Protein 1KON (pdb70)

Organism: Escherichia coli (strain K12) (NCBI:txid83333)

Nearest PDB structures (foldseek):
  1kon-assembly1_A  TM=1.004E+00  e=4.517E-47  Escherichia coli
  4f3q-assembly1_A  TM=7.591E-01  e=1.381E-27  Coxiella burnetii RSA 493
  1lfp-assembly1_A  TM=8.130E-01  e=5.866E-22  Aquifex aeolicus
  1mw7-assembly1_A  TM=7.737E-01  e=4.965E-17  Helicobacter pylori
  5ekz-assembly1_A  TM=6.966E-01  e=8.832E-17  Mus musculus

CATH classification: 1.10.10.200 (+2 more: 3.30.70.980, 3.30.70.980)

Solvent-accessible surface area: 11795 Å² total; per-residue (Å²): 87,49,1,46,84,0,60,57,145,28,55,47,79,25,52,120,84,44,102,50,86,26,62,63,14,0,42,56,54,0,40,39,6,0,67,65,86,40,66,119,44,27,56,57,2,23,42,52,0,81,70,46,124,2,81,132,89,18,1,74,164,10,49,83,55,85,138,130,56,90,104,25,65,16,4,0,87,6,4,45,67,0,7,0,7,0,52,1,5,0,81,61,127,114,102,0,12,54,67,0,142,91,0,3,88,140,10,56,26,86,38,33,102,112,43,19,7,26,170,31,14,47,90,61,0,7,0,5,6,96,145,54,90,70,97,72,4,55,97,20,0,84,143,14,41,11,90,81,21,53,60,31,103,55,36,3,1,1,0,32,0,14,113,104,53,11,22,121,0,65,70,36,0,58,102,60,68,35,135,13,73,45,10,94,45,16,38,48,38,89,68,115,9,101,20,61,54,139,33,0,53,98,3,20,170,0,0,30,50,0,25,51,16,76,14,3,23,48,7,29,44,14,1,62,12,39,41,153,15,11,80,76,98

GO terms:
  GO:0005829 cytosol (C, IDA)
  GO:0010212 response to ionizing radiation (P, IMP)

Secondary structure (DSSP, 8-state):
---SGGGTSSSTTTTTS-HHHHHHHHHHHHHHHHH---STTTHHHHHHHHHTT--HHHHHHHHS-----EEEEEEEEETTTEEEEEEEEES-HHHHHHHHHHHHHTTT-EE--TTSSGGGEEEEEEEEESSS-HHHHHHHHHHHT-SEEEE-TTS-EEEEEEGGGHHHHHHHHHHTT---SEEEEEEEESS-----TTTSHHHHHHHHHHHHSSSEEEEEE-----HHHHTT-

Radius of gyration: 17.94 Å; Cα contacts (8 Å, |Δi|>4): 420; chains: 1; bounding box: 42×46×42 Å

B-factor: mean 45.69, std 11.64, range [18.62, 75.15]

Structure (mmCIF, N/CA/C/O backbone):
data_1KON
#
_entry.id   1KON
#
_cell.length_a   39.560
_cell.length_b   73.480
_cell.length_c   39.260
_cell.angle_alpha   90.00
_cell.angle_beta   97.89
_cell.angle_gamma   90.00
#
_symmetry.space_group_name_H-M   'P 1 21 1'
#
loop_
_atom_site.group_PDB
_atom_site.id
_atom_site.type_symbol
_atom_site.label_atom_id
_atom_site.label_alt_id
_atom_site.label_comp_id
_atom_site.label_asym_id
_atom_site.label_entity_id
_atom_site.label_seq_id
_atom_site.pdbx_PDB_ins_code
_atom_site.Cartn_x
_atom_site.Cartn_y
_atom_site.Cartn_z
_atom_site.occupancy
_atom_site.B_iso_or_equiv
_atom_site.auth_seq_id
_atom_site.auth_comp_id
_atom_site.auth_asym_id
_atom_site.auth_atom_id
_atom_site.pdbx_PDB_model_num
ATOM 1 N N . GLY A 1 6 ? 27.894 11.007 8.188 1.00 59.88 3 GLY A N 1
ATOM 2 C CA . GLY A 1 6 ? 27.642 10.568 9.589 1.00 61.08 3 GLY A CA 1
ATOM 3 C C . GLY A 1 6 ? 27.643 11.758 10.554 1.00 61.06 3 GLY A C 1
ATOM 4 O O . GLY A 1 6 ? 28.084 11.640 11.702 1.00 60.91 3 GLY A O 1
ATOM 5 N N . HIS A 1 7 ? 27.133 12.896 10.100 1.00 59.96 4 HIS A N 1
ATOM 6 C CA . HIS A 1 7 ? 27.120 14.075 10.949 1.00 59.38 4 HIS A CA 1
ATOM 7 C C . HIS A 1 7 ? 25.802 14.851 10.937 1.00 57.26 4 HIS A C 1
ATOM 8 O O . HIS A 1 7 ? 25.460 15.552 9.972 1.00 55.43 4 HIS A O 1
ATOM 15 N N . SER A 1 8 ? 25.063 14.701 12.032 1.00 54.70 5 SER A N 1
ATOM 16 C CA . SER A 1 8 ? 23.790 15.379 12.212 1.00 52.42 5 SER A CA 1
ATOM 17 C C . SER A 1 8 ? 23.995 16.587 13.131 1.00 51.30 5 SER A C 1
ATOM 18 O O . SER A 1 8 ? 25.071 16.764 13.711 1.00 50.02 5 SER A O 1
ATOM 21 N N . LYS A 1 9 ? 22.956 17.405 13.269 1.00 50.29 6 LYS A N 1
ATOM 22 C CA . LYS A 1 9 ? 23.020 18.595 14.103 1.00 49.91 6 LYS A CA 1
ATOM 23 C C . LYS A 1 9 ? 22.882 18.275 15.595 1.00 50.62 6 LYS A C 1
ATOM 24 O O . LYS A 1 9 ? 23.613 18.828 16.415 1.00 50.07 6 LYS A O 1
ATOM 30 N N . TRP A 1 10 ? 21.957 17.388 15.957 1.00 51.74 7 TRP A N 1
ATOM 31 C CA . TRP A 1 10 ? 21.787 17.043 17.371 1.00 52.95 7 TRP A CA 1
ATOM 32 C C . TRP A 1 10 ? 23.026 16.352 17.930 1.00 54.86 7 TRP A C 1
ATOM 33 O O . TRP A 1 10 ? 23.165 16.221 19.145 1.00 55.20 7 TRP A O 1
ATOM 44 N N . ALA A 1 11 ? 23.921 15.914 17.045 1.00 56.31 8 ALA A N 1
ATOM 45 C CA . ALA A 1 11 ? 25.149 15.233 17.449 1.00 58.53 8 ALA A CA 1
ATOM 46 C C . ALA A 1 11 ? 26.155 16.202 18.064 1.00 60.17 8 ALA A C 1
ATOM 47 O O . ALA A 1 11 ? 27.001 15.811 18.874 1.00 60.08 8 ALA A O 1
ATOM 49 N N . ASN A 1 12 ? 26.069 17.466 17.669 1.00 61.25 9 ASN A N 1
ATOM 50 C CA . ASN A 1 12 ? 26.973 18.481 18.188 1.00 62.68 9 ASN A CA 1
ATOM 51 C C . ASN A 1 12 ? 26.185 19.454 19.057 1.00 63.63 9 ASN A C 1
ATOM 52 O O . ASN A 1 12 ? 26.598 20.605 19.254 1.00 64.10 9 ASN A O 1
ATOM 57 N N . THR A 1 13 ? 25.047 18.991 19.569 1.00 62.74 10 THR A N 1
ATOM 58 C CA . THR A 1 13 ? 24.202 19.821 20.418 1.00 63.02 10 THR A CA 1
ATOM 59 C C . THR A 1 13 ? 23.405 19.006 21.440 1.00 64.14 10 THR A C 1
ATOM 60 O O . THR A 1 13 ? 22.776 19.577 22.326 1.00 64.38 10 THR A O 1
ATOM 64 N N . ARG A 1 14 ? 23.427 17.680 21.315 1.00 64.83 11 ARG A N 1
ATOM 65 C CA . ARG A 1 14 ? 22.700 16.811 22.242 1.00 66.49 11 ARG A CA 1
ATOM 66 C C . ARG A 1 14 ? 23.271 16.984 23.647 1.00 67.32 11 ARG A C 1
ATOM 67 O O . ARG A 1 14 ? 22.635 17.574 24.522 1.00 67.45 11 ARG A O 1
ATOM 75 N N . HIS A 1 15 ? 24.471 16.455 23.857 1.00 68.02 12 HIS A N 1
ATOM 76 C CA . HIS A 1 15 ? 25.139 16.572 25.147 1.00 69.66 12 HIS A CA 1
ATOM 77 C C . HIS A 1 15 ? 25.336 18.058 25.455 1.00 69.58 12 HIS A C 1
ATOM 78 O O . HIS A 1 15 ? 25.291 18.902 24.551 1.00 70.14 12 HIS A O 1
ATOM 85 N N . ARG A 1 16 ? 25.554 18.362 26.729 1.00 68.17 13 ARG A N 1
ATOM 86 C CA . ARG A 1 16 ? 25.721 19.734 27.213 1.00 67.96 13 ARG A CA 1
ATOM 87 C C . ARG A 1 16 ? 24.403 20.504 27.170 1.00 67.06 13 ARG A C 1
ATOM 88 O O . ARG A 1 16 ? 24.058 21.186 28.133 1.00 66.57 13 ARG A O 1
ATOM 96 N N . LYS A 1 17 ? 23.673 20.401 26.059 1.00 66.47 14 LYS A N 1
ATOM 97 C CA . LYS A 1 17 ? 22.388 21.085 25.936 1.00 65.74 14 LYS A CA 1
ATOM 98 C C . LYS A 1 17 ? 21.357 20.329 26.769 1.00 65.93 14 LYS A C 1
ATOM 99 O O . LYS A 1 17 ? 20.233 20.794 26.970 1.00 66.34 14 LYS A O 1
ATOM 101 N N . ALA A 1 18 ? 21.761 19.150 27.235 1.00 65.81 15 ALA A N 1
ATOM 102 C CA . ALA A 1 18 ? 20.935 18.296 28.082 1.00 65.82 15 ALA A CA 1
ATOM 103 C C . ALA A 1 18 ? 21.484 18.468 29.494 1.00 65.89 15 ALA A C 1
ATOM 104 O O . ALA A 1 18 ? 20.973 17.895 30.457 1.00 66.04 15 ALA A O 1
ATOM 106 N N . ALA A 1 19 ? 22.548 19.261 29.584 1.00 66.02 16 ALA A N 1
ATOM 107 C CA . ALA A 1 19 ? 23.228 19.554 30.841 1.00 66.54 16 ALA A CA 1
ATOM 108 C C . ALA A 1 19 ? 22.971 21.011 31.230 1.00 66.25 16 ALA A C 1
ATOM 109 O O . ALA A 1 19 ? 22.836 21.337 32.415 1.00 66.93 16 ALA A O 1
ATOM 111 N N . GLN A 1 20 ? 22.905 21.883 30.224 1.00 65.08 17 GLN A N 1
ATOM 112 C CA . GLN A 1 20 ? 22.648 23.299 30.456 1.00 63.11 17 GLN A CA 1
ATOM 113 C C . GLN A 1 20 ? 21.202 23.464 30.900 1.00 62.73 17 GLN A C 1
ATOM 114 O O . GLN A 1 20 ? 20.825 24.485 31.477 1.00 63.58 17 GLN A O 1
ATOM 120 N N . ASP A 1 21 ? 20.390 22.450 30.627 1.00 62.40 18 ASP A N 1
ATOM 121 C CA . ASP A 1 21 ? 18.993 22.489 31.016 1.00 61.56 18 ASP A CA 1
ATOM 122 C C . ASP A 1 21 ? 18.844 21.831 32.383 1.00 60.31 18 ASP A C 1
ATOM 123 O O . ASP A 1 21 ? 17.806 21.246 32.694 1.00 62.03 18 ASP A O 1
ATOM 128 N N . ALA A 1 22 ? 19.906 21.937 33.183 1.00 56.89 19 ALA A N 1
ATOM 129 C CA . ALA A 1 22 ? 19.962 21.396 34.540 1.00 53.91 19 ALA A CA 1
ATOM 130 C C . ALA A 1 22 ? 20.638 22.450 35.424 1.00 51.14 19 ALA A C 1
ATOM 131 O O . ALA A 1 22 ? 20.587 22.402 36.663 1.00 49.90 19 ALA A O 1
ATOM 133 N N . LYS A 1 23 ? 21.272 23.402 34.753 1.00 46.99 20 LYS A N 1
ATOM 134 C CA . LYS A 1 23 ? 21.970 24.503 35.397 1.00 43.25 20 LYS A CA 1
ATOM 135 C C . LYS A 1 23 ? 21.314 25.822 34.949 1.00 40.04 20 LYS A C 1
ATOM 136 O O . LYS A 1 23 ? 21.992 26.819 34.690 1.00 36.35 20 LYS A O 1
ATOM 142 N N . ARG A 1 24 ? 19.988 25.820 34.867 1.00 36.17 21 ARG A N 1
ATOM 143 C CA . ARG A 1 24 ? 19.275 27.009 34.428 1.00 34.94 21 ARG A CA 1
ATOM 144 C C . ARG A 1 24 ? 19.487 28.242 35.306 1.00 32.94 21 ARG A C 1
ATOM 145 O O . ARG A 1 24 ? 19.396 29.365 34.820 1.00 33.34 21 ARG A O 1
ATOM 153 N N . GLY A 1 25 ? 19.746 28.041 36.591 1.00 30.68 22 GLY A N 1
ATOM 154 C CA . GLY A 1 25 ? 19.984 29.172 37.470 1.00 31.74 22 GLY A CA 1
ATOM 155 C C . GLY A 1 25 ? 21.252 29.891 37.027 1.00 33.98 22 GLY A C 1
ATOM 156 O O . GLY A 1 25 ? 21.277 31.108 36.845 1.00 33.73 22 GLY A O 1
ATOM 157 N N . LYS A 1 26 ? 22.318 29.125 36.838 1.00 33.63 23 LYS A N 1
ATOM 158 C CA . LYS A 1 26 ? 23.581 29.692 36.408 1.00 34.13 23 LYS A CA 1
ATOM 159 C C . LYS A 1 26 ? 23.454 30.340 35.017 1.00 31.71 23 LYS A C 1
ATOM 160 O O . LYS A 1 26 ? 23.994 31.415 34.783 1.00 28.64 23 LYS A O 1
ATOM 166 N N . ILE A 1 27 ? 22.726 29.696 34.111 1.00 28.65 24 ILE A N 1
ATOM 167 C CA . ILE A 1 27 ? 22.543 30.248 32.776 1.00 29.64 24 ILE A CA 1
ATOM 168 C C . ILE A 1 27 ? 21.701 31.527 32.794 1.00 28.46 24 ILE A C 1
ATOM 169 O O . ILE A 1 27 ? 22.003 32.491 32.087 1.00 27.60 24 ILE A O 1
ATOM 174 N N . PHE A 1 28 ? 20.656 31.527 33.612 1.00 24.37 25 PHE A N 1
ATOM 175 C CA . PHE A 1 28 ? 19.770 32.665 33.748 1.00 26.66 25 PHE A CA 1
ATOM 176 C C . PHE A 1 28 ? 20.590 33.847 34.257 1.00 29.15 25 PHE A C 1
ATOM 177 O O . PHE A 1 28 ? 20.597 34.939 33.666 1.00 28.28 25 PHE A O 1
ATOM 185 N N . THR A 1 29 ? 21.308 33.616 35.349 1.00 26.71 26 THR A N 1
ATOM 186 C CA . THR A 1 29 ? 22.078 34.688 35.955 1.00 28.05 26 THR A CA 1
ATOM 187 C C . THR A 1 29 ? 23.308 35.184 35.183 1.00 27.48 26 THR A C 1
ATOM 188 O O . THR A 1 29 ? 23.794 36.291 35.441 1.00 25.77 26 THR A O 1
ATOM 192 N N . LYS A 1 30 ? 23.819 34.389 34.245 1.00 27.66 27 LYS A N 1
ATOM 193 C CA . LYS A 1 30 ? 24.949 34.852 33.447 1.00 28.71 27 LYS A CA 1
ATOM 194 C C . LYS A 1 30 ? 24.374 35.790 32.406 1.00 30.09 27 LYS A C 1
ATOM 195 O O . LYS A 1 30 ? 24.989 36.791 32.029 1.00 30.18 27 LYS A O 1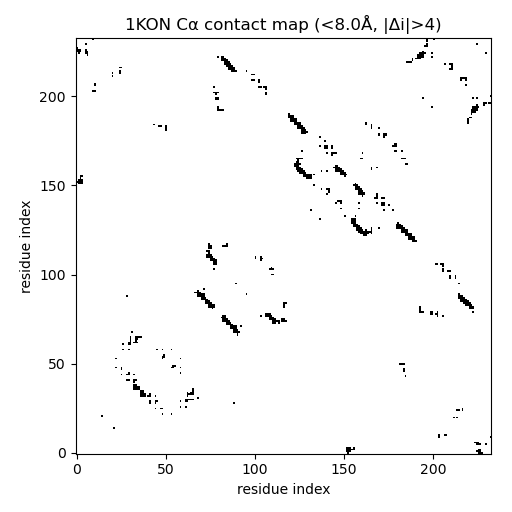
ATOM 201 N N . ILE A 1 31 ? 23.180 35.460 31.936 1.00 29.78 28 ILE A N 1
ATOM 202 C CA . ILE A 1 31 ? 22.525 36.309 30.959 1.00 31.27 28 ILE A CA 1
ATOM 203 C C . ILE A 1 31 ? 22.211 37.626 31.647 1.00 30.47 28 ILE A C 1
ATOM 204 O O . ILE A 1 31 ? 22.527 38.677 31.123 1.00 31.24 28 ILE A O 1
ATOM 209 N N . ILE A 1 32 ? 21.641 37.564 32.847 1.00 31.20 29 ILE A N 1
ATOM 210 C CA . ILE A 1 32 ? 21.297 38.780 33.571 1.00 31.17 29 ILE A CA 1
ATOM 211 C C . ILE A 1 32 ? 22.473 39.734 33.646 1.00 32.61 29 ILE A C 1
ATOM 212 O O . ILE A 1 32 ? 22.319 40.917 33.338 1.00 35.00 29 ILE A O 1
ATOM 217 N N . ARG A 1 33 ? 23.646 39.229 34.017 1.00 32.28 30 ARG A N 1
ATOM 218 C CA . ARG A 1 33 ? 24.838 40.078 34.111 1.00 34.05 30 ARG A CA 1
ATOM 219 C C . ARG A 1 33 ? 25.272 40.692 32.774 1.00 31.87 30 ARG A C 1
ATOM 220 O O . ARG A 1 33 ? 25.850 41.766 32.736 1.00 29.55 30 ARG A O 1
ATOM 228 N N . GLU A 1 34 ? 25.032 39.981 31.687 1.00 30.75 31 GLU A N 1
ATOM 229 C CA . GLU A 1 34 ? 25.426 40.457 30.375 1.00 34.53 31 GLU A CA 1
ATOM 230 C C . GLU A 1 34 ? 24.441 41.505 29.869 1.00 37.92 31 GLU A C 1
ATOM 231 O O . GLU A 1 34 ? 24.777 42.323 29.007 1.00 39.95 31 GLU A O 1
ATOM 237 N N . LEU A 1 35 ? 23.227 41.474 30.414 1.00 38.61 32 LEU A N 1
ATOM 238 C CA . LEU A 1 35 ? 22.185 42.425 30.048 1.00 41.56 32 LEU A CA 1
ATOM 239 C C . LEU A 1 35 ? 22.403 43.715 30.820 1.00 43.87 32 LEU A C 1
ATOM 240 O O . LEU A 1 35 ? 22.402 44.797 30.238 1.00 43.24 32 LEU A O 1
ATOM 245 N N . VAL A 1 36 ? 22.588 43.583 32.134 1.00 44.64 33 VAL A N 1
ATOM 246 C CA . VAL A 1 36 ? 22.794 44.730 33.010 1.00 47.55 33 VAL A CA 1
ATOM 247 C C . VAL A 1 36 ? 24.056 45.513 32.677 1.00 49.67 33 VAL A C 1
ATOM 248 O O . VAL A 1 36 ? 24.055 46.745 32.705 1.00 50.79 33 VAL A O 1
ATOM 252 N N . THR A 1 37 ? 25.132 44.790 32.373 1.00 52.33 34 THR A N 1
ATOM 253 C CA . THR A 1 37 ? 26.420 45.395 32.054 1.00 52.83 34 THR A CA 1
ATOM 254 C C . THR A 1 37 ? 26.375 46.151 30.737 1.00 53.47 34 THR A C 1
ATOM 255 O O . THR A 1 37 ? 27.018 47.191 30.586 1.00 54.62 34 THR A O 1
ATOM 259 N N . ALA A 1 38 ? 25.606 45.635 29.788 1.00 54.86 35 ALA A N 1
ATOM 260 C CA . ALA A 1 38 ? 25.469 46.282 28.489 1.00 55.50 35 ALA A CA 1
ATOM 261 C C . ALA A 1 38 ? 24.545 47.501 28.589 1.00 55.09 35 ALA A C 1
ATOM 262 O O . ALA A 1 38 ? 24.666 48.451 27.817 1.00 54.35 35 ALA A O 1
ATOM 264 N N . ALA A 1 39 ? 23.619 47.469 29.542 1.00 55.93 36 ALA A N 1
ATOM 265 C CA . ALA A 1 39 ? 22.693 48.582 29.725 1.00 57.49 36 ALA A CA 1
ATOM 266 C C . ALA A 1 39 ? 23.392 49.665 30.536 1.00 59.67 36 ALA A C 1
ATOM 267 O O . ALA A 1 39 ? 23.119 50.851 30.369 1.00 60.89 36 ALA A O 1
ATOM 269 N N . LYS A 1 40 ? 24.299 49.251 31.412 1.00 60.53 37 LYS A N 1
ATOM 270 C CA . LYS A 1 40 ? 25.047 50.196 32.222 1.00 61.54 37 LYS A CA 1
ATOM 271 C C . LYS A 1 40 ? 26.064 50.927 31.350 1.00 62.10 37 LYS A C 1
ATOM 272 O O . LYS A 1 40 ? 26.411 52.075 31.625 1.00 62.96 37 LYS A O 1
ATOM 274 N N . LEU A 1 41 ? 26.519 50.254 30.295 1.00 62.98 38 LEU A N 1
ATOM 275 C CA . LEU A 1 41 ? 27.514 50.778 29.355 1.00 63.32 38 LEU A CA 1
ATOM 276 C C . LEU A 1 41 ? 27.350 52.239 28.932 1.00 63.92 38 LEU A C 1
ATOM 277 O O . LEU A 1 41 ? 26.857 52.463 27.804 1.00 64.99 38 LEU A O 1
ATOM 279 N N . ASP A 1 47 ? 24.658 53.215 28.708 1.00 58.39 44 ASP A N 1
ATOM 280 C CA . ASP A 1 47 ? 23.910 52.170 27.963 1.00 58.06 44 ASP A CA 1
ATOM 281 C C . ASP A 1 47 ? 24.335 52.039 26.492 1.00 57.32 44 ASP A C 1
ATOM 282 O O . ASP A 1 47 ? 23.753 52.674 25.618 1.00 56.18 44 ASP A O 1
ATOM 284 N N . ALA A 1 48 ? 25.343 51.209 26.226 1.00 57.29 45 ALA A N 1
ATOM 285 C CA . ALA A 1 48 ? 25.803 50.979 24.853 1.00 58.13 45 ALA A CA 1
ATOM 286 C C . ALA A 1 48 ? 24.702 50.190 24.131 1.00 58.35 45 ALA A C 1
ATOM 287 O O . ALA A 1 48 ? 24.059 49.329 24.735 1.00 55.77 45 ALA A O 1
ATOM 289 N N . ASN A 1 49 ? 24.484 50.465 22.845 1.00 58.77 46 ASN A N 1
ATOM 290 C CA . ASN A 1 49 ? 23.407 49.771 22.136 1.00 59.09 46 ASN A CA 1
ATOM 291 C C . ASN A 1 49 ? 23.718 48.391 21.554 1.00 58.59 46 ASN A C 1
ATOM 292 O O . ASN A 1 49 ? 23.203 47.387 22.040 1.00 57.93 46 ASN A O 1
ATOM 294 N N . PRO A 1 50 ? 24.567 48.321 20.513 1.00 59.03 47 PRO A N 1
ATOM 295 C CA . PRO A 1 50 ? 24.917 47.042 19.880 1.00 58.84 47 PRO A CA 1
ATOM 296 C C . PRO A 1 50 ? 25.748 46.113 20.765 1.00 59.04 47 PRO A C 1
ATOM 297 O O . PRO A 1 50 ? 26.791 45.600 20.335 1.00 60.49 47 PRO A O 1
ATOM 301 N N . ARG A 1 51 ? 25.288 45.919 21.996 1.00 56.57 48 ARG A N 1
ATOM 302 C CA . ARG A 1 51 ? 25.951 45.061 22.977 1.00 55.88 48 ARG A CA 1
ATOM 303 C C . ARG A 1 51 ? 24.843 44.652 23.948 1.00 54.61 48 ARG A C 1
ATOM 304 O O . ARG A 1 51 ? 25.015 43.798 24.818 1.00 54.57 48 ARG A O 1
ATOM 306 N N . LEU A 1 52 ? 23.701 45.307 23.783 1.00 52.49 49 LEU A N 1
ATOM 307 C CA . LEU A 1 52 ? 22.513 45.032 24.563 1.00 50.90 49 LEU A CA 1
ATOM 308 C C . LEU A 1 52 ? 21.731 44.078 23.683 1.00 49.30 49 LEU A C 1
ATOM 309 O O . LEU A 1 52 ? 21.195 43.070 24.148 1.00 48.38 49 LEU A O 1
ATOM 314 N N . ARG A 1 53 ? 21.681 44.421 22.399 1.00 47.43 50 ARG A N 1
ATOM 315 C CA . ARG A 1 53 ? 20.969 43.636 21.400 1.00 45.32 50 ARG A CA 1
ATOM 316 C C . ARG A 1 53 ? 21.273 42.154 21.557 1.00 43.34 50 ARG A C 1
ATOM 317 O O . ARG A 1 53 ? 20.367 41.352 21.785 1.00 44.11 50 ARG A O 1
ATOM 319 N N . ALA A 1 54 ? 22.554 41.806 21.447 1.00 41.65 51 ALA A N 1
ATOM 320 C CA . ALA A 1 54 ? 23.016 40.422 21.560 1.00 39.17 51 ALA A CA 1
ATOM 321 C C . ALA A 1 54 ? 22.439 39.716 22.793 1.00 37.13 51 ALA A C 1
ATOM 322 O O . ALA A 1 54 ? 21.822 38.651 22.689 1.00 35.08 51 ALA A O 1
ATOM 324 N N . ALA A 1 55 ? 22.656 40.333 23.948 1.00 35.83 52 ALA A N 1
ATOM 325 C CA . ALA A 1 55 ? 22.176 39.836 25.226 1.00 36.56 52 ALA A CA 1
ATOM 326 C C . ALA A 1 55 ? 20.684 39.570 25.173 1.00 37.53 52 ALA A C 1
ATOM 327 O O . ALA A 1 55 ? 20.229 38.482 25.541 1.00 40.71 52 ALA A O 1
ATOM 329 N N . VAL A 1 56 ? 19.920 40.562 24.711 1.00 37.61 53 VAL A N 1
ATOM 330 C CA . VAL A 1 56 ? 18.468 40.427 24.620 1.00 35.59 53 VAL A CA 1
ATOM 331 C C . VAL A 1 56 ? 18.048 39.196 23.833 1.00 36.30 53 VAL A C 1
ATOM 332 O O . VAL A 1 56 ? 17.160 38.462 24.248 1.00 35.79 53 VAL A O 1
ATOM 336 N N . ASP A 1 57 ? 18.691 38.987 22.691 1.00 37.71 54 ASP A N 1
ATOM 337 C CA . ASP A 1 57 ? 18.398 37.854 21.827 1.00 39.77 54 ASP A CA 1
ATOM 338 C C . ASP A 1 57 ? 18.726 36.535 22.523 1.00 38.79 54 ASP A C 1
ATOM 339 O O . ASP A 1 57 ? 18.017 35.544 22.358 1.00 39.71 54 ASP A O 1
ATOM 344 N N . LYS A 1 58 ? 19.812 36.529 23.288 1.00 37.37 55 LYS A N 1
ATOM 345 C CA . LYS A 1 58 ? 20.235 35.336 24.014 1.00 37.79 55 LYS A CA 1
ATOM 346 C C . LYS A 1 58 ? 19.187 35.046 25.100 1.00 36.51 55 LYS A C 1
ATOM 347 O O . LYS A 1 58 ? 18.816 33.897 25.338 1.00 35.58 55 LYS A O 1
ATOM 353 N N . ALA A 1 59 ? 18.706 36.109 25.735 1.00 34.04 56 ALA A N 1
ATOM 354 C CA . ALA A 1 59 ? 17.706 35.990 26.778 1.00 34.41 56 ALA A CA 1
ATOM 355 C C . ALA A 1 59 ? 16.441 35.343 26.228 1.00 36.17 56 ALA A C 1
ATOM 356 O O . ALA A 1 59 ? 15.910 34.404 26.815 1.00 34.81 56 ALA A O 1
ATOM 358 N N . LEU A 1 60 ? 15.973 35.838 25.086 1.00 37.52 57 LEU A N 1
ATOM 359 C CA . LEU A 1 60 ? 14.772 35.295 24.457 1.00 39.45 57 LEU A CA 1
ATOM 360 C C . LEU A 1 60 ? 14.923 33.817 24.108 1.00 39.82 57 LEU A C 1
ATOM 361 O O . LEU A 1 60 ? 14.097 32.994 24.501 1.00 40.72 57 LEU A O 1
ATOM 366 N N . SER A 1 61 ? 15.984 33.479 23.379 1.00 41.24 58 SER A N 1
ATOM 367 C CA . SER A 1 61 ? 16.236 32.092 22.987 1.00 41.66 58 SER A CA 1
ATOM 368 C C . SER A 1 61 ? 16.320 31.153 24.199 1.00 43.20 58 SER A C 1
ATOM 369 O O . SER A 1 61 ? 16.204 29.933 24.054 1.00 43.07 58 SER A O 1
ATOM 372 N N . ASN A 1 62 ? 16.518 31.715 25.393 1.00 43.42 59 ASN A N 1
ATOM 373 C CA . ASN A 1 62 ? 16.601 30.904 26.612 1.00 42.64 59 ASN A CA 1
ATOM 374 C C . ASN A 1 62 ? 15.326 30.939 27.475 1.00 43.59 59 ASN A C 1
ATOM 375 O O . ASN A 1 62 ? 15.313 30.430 28.597 1.00 44.21 59 ASN A O 1
ATOM 380 N N . ASN A 1 63 ? 14.269 31.548 26.946 1.00 43.46 60 ASN A N 1
ATOM 381 C CA . ASN A 1 63 ? 12.977 31.648 27.623 1.00 43.24 60 ASN A CA 1
ATOM 382 C C . ASN A 1 63 ? 12.854 32.653 28.758 1.00 41.62 60 ASN A C 1
ATOM 383 O O . ASN A 1 63 ? 11.997 32.511 29.622 1.00 39.32 60 ASN A O 1
ATOM 388 N N . MET A 1 64 ? 13.703 33.670 28.750 1.00 40.11 61 MET A N 1
ATOM 389 C CA . MET A 1 64 ? 13.641 34.702 29.763 1.00 40.02 61 MET A CA 1
ATOM 390 C C . MET A 1 64 ? 12.542 35.690 29.355 1.00 41.28 61 MET A C 1
ATOM 391 O O . MET A 1 64 ? 12.597 36.305 28.285 1.00 40.58 61 MET A O 1
ATOM 396 N N . THR A 1 65 ? 11.537 35.827 30.213 1.00 41.67 62 THR A N 1
ATOM 397 C CA . THR A 1 65 ? 10.413 36.717 29.948 1.00 39.59 62 THR A CA 1
ATOM 398 C C . THR A 1 65 ? 10.853 38.146 29.703 1.00 40.70 62 THR A C 1
ATOM 399 O O . THR A 1 65 ? 11.894 38.566 30.185 1.00 38.90 62 THR A O 1
ATOM 403 N N . ARG A 1 66 ? 10.038 38.878 28.941 1.00 42.85 63 ARG A N 1
ATOM 404 C CA . ARG A 1 66 ? 10.308 40.264 28.574 1.00 44.07 63 ARG A CA 1
ATOM 405 C C . ARG A 1 66 ? 10.432 41.226 29.742 1.00 44.74 63 ARG A C 1
ATOM 406 O O . ARG A 1 66 ? 11.336 42.069 29.777 1.00 46.22 63 ARG A O 1
ATOM 414 N N . ASP A 1 67 ? 9.514 41.130 30.692 1.00 43.53 64 ASP A N 1
ATOM 415 C CA . ASP A 1 67 ? 9.567 42.025 31.828 1.00 44.71 64 ASP A CA 1
ATOM 416 C C . ASP A 1 67 ? 10.860 41.802 32.608 1.00 42.76 64 ASP A C 1
ATOM 417 O O . ASP A 1 67 ? 11.427 42.750 33.157 1.00 40.19 64 ASP A O 1
ATOM 422 N N . THR A 1 68 ? 11.341 40.558 32.634 1.00 41.71 65 THR A N 1
ATOM 423 C CA . THR A 1 68 ? 12.586 40.250 33.342 1.00 40.50 65 THR A CA 1
ATOM 424 C C . THR A 1 68 ? 13.769 40.940 32.679 1.00 38.80 65 THR A C 1
ATOM 425 O O . THR A 1 68 ? 14.594 41.553 33.345 1.00 36.38 65 THR A O 1
ATOM 429 N N . LEU A 1 69 ? 13.848 40.829 31.359 1.00 40.85 66 LEU A N 1
ATOM 430 C CA . LEU A 1 69 ? 14.942 41.438 30.609 1.00 43.58 66 LEU A CA 1
ATOM 431 C C . LEU A 1 69 ? 14.881 42.954 30.737 1.00 44.55 66 LEU A C 1
ATOM 432 O O . LEU A 1 69 ? 15.894 43.607 31.009 1.00 42.82 66 LEU A O 1
ATOM 437 N N . ASN A 1 70 ? 13.687 43.507 30.555 1.00 47.18 67 ASN A N 1
ATOM 438 C CA . ASN A 1 70 ? 13.508 44.950 30.646 1.00 51.28 67 ASN A CA 1
ATOM 439 C C . ASN A 1 70 ? 13.944 45.485 32.008 1.00 52.32 67 ASN A C 1
ATOM 440 O O . ASN A 1 70 ? 14.538 46.559 32.092 1.00 53.51 67 ASN A O 1
ATOM 445 N N . ARG A 1 71 ? 13.657 44.735 33.068 1.00 54.21 68 ARG A N 1
ATOM 446 C CA . ARG A 1 71 ? 14.046 45.144 34.415 1.00 55.99 68 ARG A CA 1
ATOM 447 C C . ARG A 1 71 ? 15.559 45.026 34.591 1.00 57.57 68 ARG A C 1
ATOM 448 O O . ARG A 1 71 ? 16.158 45.757 35.390 1.00 58.80 68 ARG A O 1
ATOM 456 N N . ALA A 1 72 ? 16.175 44.107 33.848 1.00 57.27 69 ALA A N 1
ATOM 457 C CA . ALA A 1 72 ? 17.619 43.931 33.918 1.00 56.38 69 ALA A CA 1
ATOM 458 C C . ALA A 1 72 ? 18.256 45.141 33.254 1.00 56.56 69 ALA A C 1
ATOM 459 O O . ALA A 1 72 ? 19.120 45.783 33.840 1.00 57.64 69 ALA A O 1
ATOM 461 N N . ILE A 1 73 ? 17.823 45.449 32.032 1.00 55.92 70 ILE A N 1
ATOM 462 C CA . ILE A 1 73 ? 18.347 46.602 31.293 1.00 55.99 70 ILE A CA 1
ATOM 463 C C . ILE A 1 73 ? 18.023 47.860 32.086 1.00 55.44 70 ILE A C 1
ATOM 464 O O . ILE A 1 73 ? 18.831 48.773 32.184 1.00 54.03 70 ILE A O 1
ATOM 469 N N . ALA A 1 74 ? 16.818 47.893 32.643 1.00 57.48 71 ALA A N 1
ATOM 470 C CA . ALA A 1 74 ? 16.367 49.022 33.441 1.00 58.26 71 ALA A CA 1
ATOM 471 C C . ALA A 1 74 ? 17.255 49.145 34.678 1.00 59.04 71 ALA A C 1
ATOM 472 O O . ALA A 1 74 ? 16.804 49.543 35.752 1.00 58.36 71 ALA A O 1
ATOM 474 N N . ARG A 1 75 ? 18.518 48.762 34.509 1.00 59.41 72 ARG A N 1
ATOM 475 C CA . ARG A 1 75 ? 19.529 48.848 35.553 1.00 59.23 72 ARG A CA 1
ATOM 476 C C . ARG A 1 75 ? 20.604 49.723 34.925 1.00 59.85 72 ARG A C 1
ATOM 477 O O . ARG A 1 75 ? 21.801 49.558 35.179 1.00 58.64 72 ARG A O 1
ATOM 479 N N . GLY A 1 76 ? 20.141 50.646 34.081 1.00 58.88 73 GLY A N 1
ATOM 480 C CA . GLY A 1 76 ? 21.000 51.588 33.378 1.00 58.90 73 GLY A CA 1
ATOM 481 C C . GLY A 1 76 ? 20.997 52.915 34.120 1.00 58.60 73 GLY A C 1
ATOM 482 O O . GLY A 1 76 ? 22.000 53.647 33.995 1.00 59.62 73 GLY A O 1
ATOM 483 N N . ALA A 1 83 ? 29.923 48.316 40.837 1.00 53.27 80 ALA A N 1
ATOM 484 C CA . ALA A 1 83 ? 30.000 46.910 40.333 1.00 54.89 80 ALA A CA 1
ATOM 485 C C . ALA A 1 83 ? 30.685 46.856 38.969 1.00 54.23 80 ALA A C 1
ATOM 486 O O . ALA A 1 83 ? 30.083 46.414 37.992 1.00 56.11 80 ALA A O 1
ATOM 488 N N . ASN A 1 84 ? 31.942 47.287 38.909 1.00 53.89 81 ASN A N 1
ATOM 489 C CA . ASN A 1 84 ? 32.698 47.319 37.652 1.00 53.56 81 ASN A CA 1
ATOM 490 C C . ASN A 1 84 ? 33.236 45.984 37.115 1.00 52.25 81 ASN A C 1
ATOM 491 O O . ASN A 1 84 ? 34.337 45.549 37.474 1.00 51.93 81 ASN A O 1
ATOM 496 N N . MET A 1 85 ? 32.453 45.347 36.246 1.00 49.14 82 MET A N 1
ATOM 497 C CA . MET A 1 85 ? 32.843 44.082 35.628 1.00 46.10 82 MET A CA 1
ATOM 498 C C . MET A 1 85 ? 33.298 44.289 34.185 1.00 45.59 82 MET A C 1
ATOM 499 O O . MET A 1 85 ? 32.692 45.037 33.431 1.00 42.79 82 MET A O 1
ATOM 504 N N . GLU A 1 86 ? 34.375 43.604 33.820 1.00 46.45 83 GLU A N 1
ATOM 505 C CA . GLU A 1 86 ? 34.975 43.717 32.503 1.00 46.40 83 GLU A CA 1
ATOM 506 C C . GLU A 1 86 ? 34.939 42.401 31.730 1.00 46.42 83 GLU A C 1
ATOM 507 O O . GLU A 1 86 ? 34.838 41.326 32.319 1.00 47.16 83 GLU A O 1
ATOM 513 N N . THR A 1 87 ? 35.029 42.497 30.406 1.00 44.93 84 THR A N 1
ATOM 514 C CA . THR A 1 87 ? 34.991 41.329 29.528 1.00 43.61 84 THR A CA 1
ATOM 515 C C . THR A 1 87 ? 36.409 40.834 29.264 1.00 43.39 84 THR A C 1
ATOM 516 O O . THR A 1 87 ? 37.314 41.636 29.061 1.00 41.88 84 THR A O 1
ATOM 520 N N . ILE A 1 88 ? 36.605 39.516 29.271 1.00 43.87 85 ILE A N 1
ATOM 521 C CA . ILE A 1 88 ? 37.935 38.935 29.055 1.00 43.70 85 ILE A CA 1
ATOM 522 C C . ILE A 1 88 ? 37.831 37.592 28.335 1.00 42.93 85 ILE A C 1
ATOM 523 O O . ILE A 1 88 ? 37.014 36.741 28.693 1.00 43.82 85 ILE A O 1
ATOM 528 N N . ILE A 1 89 ? 38.673 37.391 27.331 1.00 41.58 86 ILE A N 1
ATOM 529 C CA . ILE A 1 89 ? 38.646 36.148 26.579 1.00 41.86 86 ILE A CA 1
ATOM 530 C C . ILE A 1 89 ? 39.901 35.324 26.843 1.00 41.31 86 ILE A C 1
ATOM 531 O O . ILE A 1 89 ? 40.982 35.871 27.068 1.00 44.86 86 ILE A O 1
ATOM 536 N N . TYR A 1 90 ? 39.754 34.005 26.835 1.00 40.92 87 TYR A N 1
ATOM 537 C CA . TYR A 1 90 ? 40.881 33.109 27.044 1.00 38.65 87 TYR A CA 1
ATOM 538 C C . TYR A 1 90 ? 40.840 32.076 25.934 1.00 41.11 87 TYR A C 1
ATOM 539 O O . TYR A 1 90 ? 39.815 31.928 25.258 1.00 42.27 87 TYR A O 1
ATOM 548 N N . GLU A 1 91 ? 41.955 31.375 25.742 1.00 41.52 88 GLU A N 1
ATOM 549 C CA . GLU A 1 91 ? 42.083 30.350 24.706 1.00 40.08 88 GLU A CA 1
ATOM 550 C C . GLU A 1 91 ? 42.956 29.189 25.206 1.00 43.15 88 GLU A C 1
ATOM 551 O O . GLU A 1 91 ? 43.838 29.373 26.046 1.00 42.99 88 GLU A O 1
ATOM 557 N N . GLY A 1 92 ? 42.716 27.991 24.686 1.00 45.81 89 GLY A N 1
ATOM 558 C CA . GLY A 1 92 ? 43.492 26.844 25.111 1.00 47.72 89 GLY A CA 1
ATOM 559 C C . GLY A 1 92 ? 43.234 25.642 24.230 1.00 50.27 89 GLY A C 1
ATOM 560 O O . GLY A 1 92 ? 42.703 25.781 23.132 1.00 50.52 89 GLY A O 1
ATOM 561 N N . TYR A 1 93 ? 43.621 24.464 24.710 1.00 51.83 90 TYR A N 1
ATOM 562 C CA . TYR A 1 93 ? 43.431 23.225 23.971 1.00 54.81 90 TYR A CA 1
ATOM 563 C C . TYR A 1 93 ? 42.927 22.170 24.954 1.00 56.16 90 TYR A C 1
ATOM 564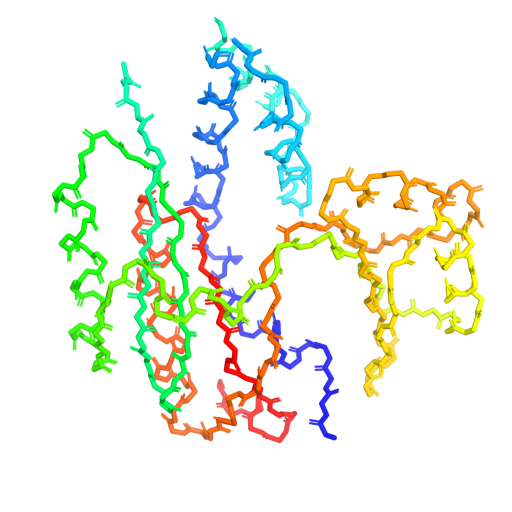 O O . TYR A 1 93 ? 43.236 22.232 26.151 1.00 56.03 90 TYR A O 1
ATOM 573 N N . GLY A 1 94 ? 42.163 21.200 24.455 1.00 56.29 91 GLY A N 1
ATOM 574 C CA . GLY A 1 94 ? 41.642 20.164 25.328 1.00 57.74 91 GLY A CA 1
ATOM 575 C C . GLY A 1 94 ? 41.557 18.801 24.671 1.00 59.45 91 GLY A C 1
ATOM 576 O O . GLY A 1 94 ? 42.075 18.619 23.572 1.00 60.31 91 GLY A O 1
ATOM 577 N N . PRO A 1 95 ? 40.894 17.827 25.319 1.00 59.99 92 PRO A N 1
ATOM 578 C CA . PRO A 1 95 ? 40.699 16.451 24.858 1.00 61.34 92 PRO A CA 1
ATOM 579 C C . PRO A 1 95 ? 40.649 16.269 23.352 1.00 62.24 92 PRO A C 1
ATOM 580 O O . PRO A 1 95 ? 39.785 16.834 22.677 1.00 63.16 92 PRO A O 1
ATOM 584 N N . GLY A 1 96 ? 41.579 15.463 22.840 1.00 62.26 93 GLY A N 1
ATOM 585 C CA . GLY A 1 96 ? 41.652 15.202 21.415 1.00 61.64 93 GLY A CA 1
ATOM 586 C C . GLY A 1 96 ? 42.305 16.364 20.691 1.00 61.38 93 GLY A C 1
ATOM 587 O O . GLY A 1 96 ? 42.152 16.509 19.478 1.00 60.73 93 GLY A O 1
ATOM 588 N N . GLY A 1 97 ? 43.038 17.189 21.434 1.00 60.77 94 GLY A N 1
ATOM 589 C CA . GLY A 1 97 ? 43.690 18.339 20.832 1.00 61.84 94 GLY A CA 1
ATOM 590 C C . GLY A 1 97 ? 42.655 19.258 20.206 1.00 62.62 94 GLY A C 1
ATOM 591 O O . GLY A 1 97 ? 42.823 19.716 19.074 1.00 62.64 94 GLY A O 1
ATOM 592 N N . THR A 1 98 ? 41.586 19.529 20.956 1.00 61.94 95 THR A N 1
ATOM 593 C CA . THR A 1 98 ? 40.488 20.376 20.493 1.00 60.60 95 THR A CA 1
ATOM 594 C C . THR A 1 98 ? 40.608 21.841 20.913 1.00 58.25 95 THR A C 1
ATOM 595 O O . THR A 1 98 ? 40.745 22.151 22.097 1.00 58.84 95 THR A O 1
ATOM 599 N N . ALA A 1 99 ? 40.546 22.731 19.924 1.00 55.16 96 ALA A N 1
ATOM 600 C CA . ALA A 1 99 ? 40.644 24.175 20.137 1.00 52.60 96 ALA A CA 1
ATOM 601 C C . ALA A 1 99 ? 39.499 24.692 21.005 1.00 51.70 96 ALA A C 1
ATOM 602 O O . ALA A 1 99 ? 38.374 24.195 20.923 1.00 52.58 96 ALA A O 1
ATOM 604 N N . ILE A 1 100 ? 39.775 25.706 21.821 1.00 49.73 97 ILE A N 1
ATOM 605 C CA . ILE A 1 100 ? 38.751 26.243 22.708 1.00 46.10 97 ILE A CA 1
ATOM 606 C C . ILE A 1 100 ? 38.881 27.720 23.033 1.00 45.40 97 ILE A C 1
ATOM 607 O O . ILE A 1 100 ? 39.976 28.221 23.272 1.00 43.53 97 ILE A O 1
ATOM 612 N N . MET A 1 101 ? 37.743 28.410 23.033 1.00 43.69 98 MET A N 1
ATOM 613 C CA . MET A 1 101 ? 37.696 29.826 23.374 1.00 41.90 98 MET A CA 1
ATOM 614 C C . MET A 1 101 ? 36.769 29.983 24.577 1.00 40.44 98 MET A C 1
ATOM 615 O O . MET A 1 101 ? 35.775 29.269 24.714 1.00 41.15 98 MET A O 1
ATOM 620 N N . ILE A 1 102 ? 37.083 30.933 25.440 1.00 39.93 99 ILE A N 1
ATOM 621 C CA . ILE A 1 102 ? 36.270 31.159 26.624 1.00 37.95 99 ILE A CA 1
ATOM 622 C C . ILE A 1 102 ? 36.034 32.650 26.776 1.00 38.73 99 ILE A C 1
ATOM 623 O O . ILE A 1 102 ? 36.991 33.426 26.819 1.00 39.19 99 ILE A O 1
ATOM 628 N N . GLU A 1 103 ? 34.767 33.054 26.848 1.00 38.17 100 GLU A N 1
ATOM 629 C CA . GLU A 1 103 ? 34.444 34.467 27.023 1.00 36.35 100 GLU A CA 1
ATOM 630 C C . GLU A 1 103 ? 33.889 34.664 28.426 1.00 34.35 100 GLU A C 1
ATOM 631 O O . GLU A 1 103 ? 32.939 33.983 28.829 1.00 32.16 100 GLU A O 1
ATOM 637 N N . CYS A 1 104 ? 34.467 35.619 29.151 1.00 32.16 101 CYS A N 1
ATOM 638 C CA . CYS A 1 104 ? 34.075 35.880 30.522 1.00 29.88 101 CYS A CA 1
ATOM 639 C C . CYS A 1 104 ? 33.615 37.293 30.790 1.00 32.70 101 CYS A C 1
ATOM 640 O O . CYS A 1 104 ? 33.683 38.166 29.923 1.00 36.19 101 CYS A O 1
ATOM 643 N N . LEU A 1 105 ? 33.155 37.511 32.014 1.00 32.84 102 LEU A N 1
ATOM 644 C CA . LEU A 1 105 ? 32.692 38.813 32.468 1.00 33.45 102 LEU A CA 1
ATOM 645 C C . LEU A 1 105 ? 32.950 38.790 33.960 1.00 32.83 102 LEU A C 1
ATOM 646 O O . LEU A 1 105 ? 32.336 37.997 34.666 1.00 33.86 102 LEU A O 1
ATOM 651 N N . SER A 1 106 ? 33.848 39.636 34.462 1.00 34.69 103 SER A N 1
ATOM 652 C CA . SER A 1 106 ? 34.109 39.609 35.894 1.00 37.07 103 SER A CA 1
ATOM 653 C C . SER A 1 106 ? 34.749 40.857 36.457 1.00 37.23 103 SER A C 1
ATOM 654 O O . SER A 1 106 ? 35.291 41.682 35.730 1.00 36.61 103 SER A O 1
ATOM 657 N N . ASP A 1 107 ? 34.669 40.981 37.775 1.00 37.99 104 ASP A N 1
ATOM 658 C CA . ASP A 1 107 ? 35.243 42.113 38.478 1.00 40.86 104 ASP A CA 1
ATOM 659 C C . ASP A 1 107 ? 36.576 41.696 39.098 1.00 40.60 104 ASP A C 1
ATOM 660 O O . ASP A 1 107 ? 37.235 42.497 39.772 1.00 43.54 104 ASP A O 1
ATOM 665 N N . ASN A 1 108 ? 36.971 40.447 38.847 1.00 37.45 105 ASN A N 1
ATOM 666 C CA . ASN A 1 108 ? 38.213 39.888 39.379 1.00 36.42 105 ASN A CA 1
ATOM 667 C C . ASN A 1 108 ? 38.913 39.033 38.309 1.00 38.14 105 ASN A C 1
ATOM 668 O O . ASN A 1 108 ? 38.621 37.842 38.153 1.00 37.53 105 ASN A O 1
ATOM 673 N N . ARG A 1 109 ? 39.850 39.645 37.593 1.00 37.33 106 ARG A N 1
ATOM 674 C CA . ARG A 1 109 ? 40.585 38.970 36.527 1.00 38.89 106 ARG A CA 1
ATOM 675 C C . ARG A 1 109 ? 41.392 37.749 37.007 1.00 38.53 106 ARG A C 1
ATOM 676 O O . ARG A 1 109 ? 41.333 36.674 36.403 1.00 37.84 106 ARG A O 1
ATOM 684 N N . ASN A 1 110 ? 42.136 37.917 38.096 1.00 36.20 107 ASN A N 1
ATOM 685 C CA . ASN A 1 110 ? 42.966 36.833 38.626 1.00 35.19 107 ASN A CA 1
ATOM 686 C C . ASN A 1 110 ? 42.189 35.602 39.118 1.00 33.58 107 ASN A C 1
ATOM 687 O O . ASN A 1 110 ? 42.608 34.461 38.904 1.00 30.10 107 ASN A O 1
ATOM 692 N N . ARG A 1 111 ? 41.059 35.833 39.769 1.00 33.19 108 ARG A N 1
ATOM 693 C CA . ARG A 1 111 ? 40.246 34.729 40.255 1.00 33.35 108 ARG A CA 1
ATOM 694 C C . ARG A 1 111 ? 39.672 34.002 39.046 1.00 33.06 108 ARG A C 1
ATOM 695 O O . ARG A 1 111 ? 39.594 32.773 39.019 1.00 33.64 108 ARG A O 1
ATOM 703 N N . THR A 1 112 ? 39.290 34.777 38.033 1.00 30.97 109 THR A N 1
ATOM 704 C CA . THR A 1 112 ? 38.711 34.220 36.827 1.00 27.39 109 THR A CA 1
ATOM 705 C C . THR A 1 112 ? 39.701 33.342 36.080 1.00 27.56 109 THR A C 1
ATOM 706 O O . THR A 1 112 ? 39.370 32.235 35.641 1.00 28.30 109 THR A O 1
ATOM 710 N N . VAL A 1 113 ? 40.916 33.830 35.919 1.00 25.25 110 VAL A N 1
ATOM 711 C CA . VAL A 1 113 ? 41.881 33.056 35.175 1.00 28.43 110 VAL A CA 1
ATOM 712 C C . VAL A 1 113 ? 42.289 31.793 35.935 1.00 28.46 110 VAL A C 1
ATOM 713 O O . VAL A 1 113 ? 42.596 30.782 35.330 1.00 30.52 110 VAL A O 1
ATOM 717 N N . ALA A 1 114 ? 42.242 31.833 37.259 1.00 28.18 111 ALA A N 1
ATOM 718 C CA . ALA A 1 114 ? 42.616 30.661 38.048 1.00 29.10 111 ALA A CA 1
ATOM 719 C C . ALA A 1 114 ? 41.575 29.556 37.849 1.00 30.20 111 ALA A C 1
ATOM 720 O O . ALA A 1 114 ? 41.930 28.415 37.549 1.00 29.55 111 ALA A O 1
ATOM 722 N N . GLU A 1 115 ? 40.294 29.907 37.991 1.00 31.28 112 GLU A N 1
ATOM 723 C CA . GLU A 1 115 ? 39.205 28.954 37.824 1.00 31.28 112 GLU A CA 1
ATOM 724 C C . GLU A 1 115 ? 39.188 28.365 36.427 1.00 31.43 112 GLU A C 1
ATOM 725 O O . GLU A 1 115 ? 38.844 27.203 36.240 1.00 31.40 112 GLU A O 1
ATOM 731 N N . VAL A 1 116 ? 39.539 29.172 35.435 1.00 31.77 113 VAL A N 1
ATOM 732 C CA . VAL A 1 116 ? 39.568 28.671 34.081 1.00 29.76 113 VAL A CA 1
ATOM 733 C C . VAL A 1 116 ? 40.788 27.759 33.980 1.00 32.49 113 VAL A C 1
ATOM 734 O O . VAL A 1 116 ? 40.715 26.669 33.403 1.00 32.58 113 VAL A O 1
ATOM 738 N N . ARG A 1 117 ? 41.909 28.212 34.541 1.00 31.69 114 ARG A N 1
ATOM 739 C CA . ARG A 1 117 ? 43.132 27.428 34.519 1.00 33.16 114 ARG A CA 1
ATOM 740 C C . ARG A 1 117 ? 42.920 26.091 35.249 1.00 33.80 114 ARG A C 1
ATOM 741 O O . ARG A 1 117 ? 43.438 25.056 34.82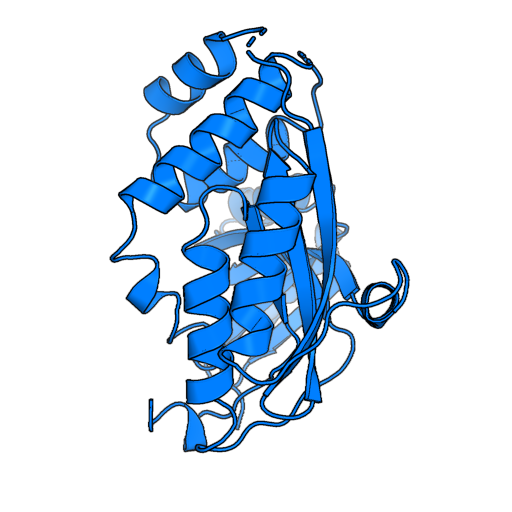3 1.00 32.14 114 ARG A O 1
ATOM 749 N N . HIS A 1 118 ? 42.146 26.115 36.334 1.00 33.28 115 HIS A N 1
ATOM 750 C CA . HIS A 1 118 ? 41.896 24.898 37.106 1.00 36.49 115 HIS A CA 1
ATOM 751 C C . HIS A 1 118 ? 41.138 23.831 36.306 1.00 37.53 115 HIS A C 1
ATOM 752 O O . HIS A 1 118 ? 41.384 22.636 36.465 1.00 34.85 115 HIS A O 1
ATOM 759 N N . ALA A 1 119 ? 40.209 24.272 35.458 1.00 39.94 116 ALA A N 1
ATOM 760 C CA . ALA A 1 119 ? 39.417 23.363 34.643 1.00 41.99 116 ALA A CA 1
ATOM 761 C C . ALA A 1 119 ? 40.312 22.525 33.745 1.00 43.83 116 ALA A C 1
ATOM 762 O O . ALA A 1 119 ? 40.203 21.294 33.717 1.00 42.82 116 ALA A O 1
ATOM 764 N N . PHE A 1 120 ? 41.189 23.201 33.009 1.00 44.96 117 PHE A N 1
ATOM 765 C CA . PHE A 1 120 ? 42.096 22.521 32.097 1.00 47.45 117 PHE A CA 1
ATOM 766 C C . PHE A 1 120 ? 43.004 21.534 32.827 1.00 49.35 117 PHE A C 1
ATOM 767 O O . PHE A 1 120 ? 43.198 20.408 32.368 1.00 49.86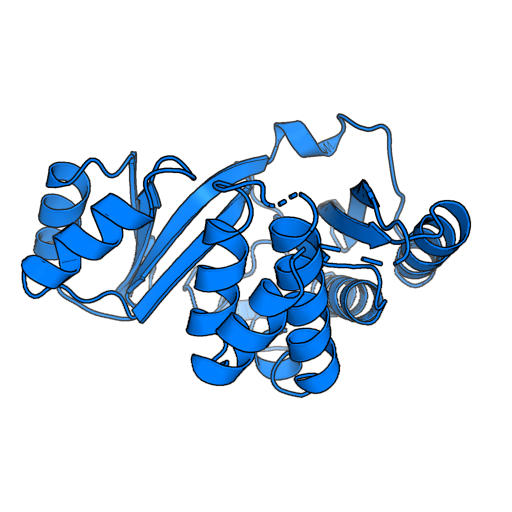 117 PHE A O 1
ATOM 775 N N . SER A 1 121 ? 43.566 21.952 33.958 1.00 50.41 118 SER A N 1
ATOM 776 C CA . SER A 1 121 ? 44.422 21.053 34.717 1.00 50.79 118 SER A CA 1
ATOM 777 C C . SER A 1 121 ? 43.639 19.769 34.931 1.00 50.48 118 SER A C 1
ATOM 778 O O . SER A 1 121 ? 44.089 18.699 34.541 1.00 51.04 118 SER A O 1
ATOM 781 N N . LYS A 1 122 ? 42.456 19.885 35.530 1.00 50.64 119 LYS A N 1
ATOM 782 C CA . LYS A 1 122 ? 41.593 18.730 35.786 1.00 50.99 119 LYS A CA 1
ATOM 783 C C . LYS A 1 122 ? 41.018 18.073 34.521 1.00 51.17 119 LYS A C 1
ATOM 784 O O . LYS A 1 122 ? 40.107 17.251 34.598 1.00 52.38 119 LYS A O 1
ATOM 790 N N . CYS A 1 123 ? 41.542 18.433 33.360 1.00 50.76 120 CYS A N 1
ATOM 791 C CA . CYS A 1 123 ? 41.062 17.866 32.108 1.00 50.06 120 CYS A CA 1
ATOM 792 C C . CYS A 1 123 ? 42.198 17.890 31.095 1.00 51.17 120 CYS A C 1
ATOM 793 O O . CYS A 1 123 ? 41.965 17.954 29.885 1.00 50.59 120 CYS A O 1
ATOM 796 N N . GLY A 1 124 ? 43.425 17.845 31.607 1.00 51.11 121 GLY A N 1
ATOM 797 C CA . GLY A 1 124 ? 44.597 17.855 30.755 1.00 52.53 121 GLY A CA 1
ATOM 798 C C . GLY A 1 124 ? 44.496 18.838 29.607 1.00 53.82 121 GLY A C 1
ATOM 799 O O . GLY A 1 124 ? 44.176 18.450 28.479 1.00 55.67 121 GLY A O 1
ATOM 800 N N . GLY A 1 125 ? 44.774 20.109 29.884 1.00 53.13 122 GLY A N 1
ATOM 801 C CA . GLY A 1 125 ? 44.709 21.122 28.847 1.00 52.25 122 GLY A CA 1
ATOM 802 C C . GLY A 1 125 ? 45.505 22.349 29.240 1.00 51.85 122 GLY A C 1
ATOM 803 O O . GLY A 1 125 ? 45.943 22.458 30.382 1.00 50.71 122 GLY A O 1
ATOM 804 N N . ASN A 1 126 ? 45.691 23.282 28.308 1.00 52.49 123 ASN A N 1
ATOM 805 C CA . ASN A 1 126 ? 46.456 24.485 28.616 1.00 53.37 123 ASN A CA 1
ATOM 806 C C . ASN A 1 126 ? 46.026 25.741 27.868 1.00 50.85 123 ASN A C 1
ATOM 807 O O . ASN A 1 126 ? 45.816 25.715 26.653 1.00 51.26 123 ASN A O 1
ATOM 812 N N . LEU A 1 127 ? 45.916 26.843 28.608 1.00 47.84 124 LEU A N 1
ATOM 813 C CA . LEU A 1 127 ? 45.550 28.130 28.032 1.00 44.88 124 LEU A CA 1
ATOM 814 C C . LEU A 1 127 ? 46.708 28.551 27.135 1.00 45.47 124 LEU A C 1
ATOM 815 O O . LEU A 1 127 ? 47.743 27.894 27.138 1.00 47.65 124 LEU A O 1
ATOM 820 N N . GLY A 1 128 ? 46.543 29.632 26.376 1.00 44.23 125 GLY A N 1
ATOM 821 C CA . GLY A 1 128 ? 47.608 30.079 25.495 1.00 43.35 125 GLY A CA 1
ATOM 822 C C . GLY A 1 128 ? 47.609 31.570 25.192 1.00 43.76 125 GLY A C 1
ATOM 823 O O . GLY A 1 128 ? 46.829 32.332 25.760 1.00 42.22 125 GLY A O 1
ATOM 824 N N . THR A 1 129 ? 48.498 31.989 24.298 1.00 44.21 126 THR A N 1
ATOM 825 C CA . THR A 1 129 ? 48.592 33.389 23.916 1.00 46.91 126 THR A CA 1
ATOM 826 C C . THR A 1 129 ? 47.268 33.820 23.303 1.00 49.19 126 THR A C 1
ATOM 827 O O . THR A 1 129 ? 46.531 33.008 22.739 1.00 47.99 126 THR A O 1
ATOM 831 N N . ASP A 1 130 ? 46.961 35.102 23.431 1.00 50.81 127 ASP A N 1
ATOM 832 C CA . ASP A 1 130 ? 45.734 35.624 22.869 1.00 53.69 127 ASP A CA 1
ATOM 833 C C . ASP A 1 130 ? 45.961 35.808 21.373 1.00 55.15 127 ASP A C 1
ATOM 834 O O . ASP A 1 130 ? 46.411 36.859 20.924 1.00 56.21 127 ASP A O 1
ATOM 839 N N . GLY A 1 131 ? 45.671 34.748 20.619 1.00 56.45 128 GLY A N 1
ATOM 840 C CA . GLY A 1 131 ? 45.842 34.754 19.179 1.00 57.05 128 GLY A CA 1
ATOM 841 C C . GLY A 1 131 ? 46.138 33.346 18.694 1.00 57.98 128 GLY A C 1
ATOM 842 O O . GLY A 1 131 ? 46.398 33.117 17.507 1.00 60.02 128 GLY A O 1
ATOM 843 N N . SER A 1 132 ? 46.095 32.398 19.622 1.00 56.83 129 SER A N 1
ATOM 844 C CA . SER A 1 132 ? 46.365 30.999 19.324 1.00 56.53 129 SER A CA 1
ATOM 845 C C . SER A 1 132 ? 45.314 30.398 18.399 1.00 56.38 129 SER A C 1
ATOM 846 O O . SER A 1 132 ? 45.437 30.465 17.184 1.00 57.16 129 SER A O 1
ATOM 849 N N . VAL A 1 133 ? 44.278 29.809 18.990 1.00 55.39 130 VAL A N 1
ATOM 850 C CA . VAL A 1 133 ? 43.210 29.176 18.229 1.00 54.57 130 VAL A CA 1
ATOM 851 C C . VAL A 1 133 ? 42.087 30.148 17.872 1.00 53.84 130 VAL A C 1
ATOM 852 O O . VAL A 1 133 ? 41.097 29.760 17.257 1.00 51.67 130 VAL A O 1
ATOM 856 N N . ALA A 1 134 ? 42.237 31.408 18.260 1.00 52.50 131 ALA A N 1
ATOM 857 C CA . ALA A 1 134 ? 41.214 32.396 17.964 1.00 52.66 131 ALA A CA 1
ATOM 858 C C . ALA A 1 134 ? 41.018 32.576 16.456 1.00 52.41 131 ALA A C 1
ATOM 859 O O . ALA A 1 134 ? 39.880 32.629 15.980 1.00 52.52 131 ALA A O 1
ATOM 861 N N . TYR A 1 135 ? 42.117 32.655 15.707 1.00 51.23 132 TYR A N 1
ATOM 862 C CA . TYR A 1 135 ? 42.030 32.852 14.263 1.00 51.94 132 TYR A CA 1
ATOM 863 C C . TYR A 1 135 ? 41.257 31.703 13.619 1.00 51.09 132 TYR A C 1
ATOM 864 O O . TYR A 1 135 ? 40.802 31.799 12.483 1.00 50.92 132 TYR A O 1
ATOM 873 N N . LEU A 1 136 ? 41.111 30.613 14.358 1.00 49.90 133 LEU A N 1
ATOM 874 C CA . LEU A 1 136 ? 40.394 29.450 13.865 1.00 48.34 133 LEU A CA 1
ATOM 875 C C . LEU A 1 136 ? 38.890 29.614 14.064 1.00 48.52 133 LEU A C 1
ATOM 876 O O . LEU A 1 136 ? 38.104 28.753 13.652 1.00 49.34 133 LEU A O 1
ATOM 881 N N . PHE A 1 137 ? 38.499 30.726 14.690 1.00 47.37 134 PHE A N 1
ATOM 882 C CA . PHE A 1 137 ? 37.093 31.013 14.974 1.00 46.69 134 PHE A CA 1
ATOM 883 C C . PHE A 1 137 ? 36.576 32.292 14.333 1.00 46.15 134 PHE A C 1
ATOM 884 O O . PHE A 1 137 ? 37.233 33.331 14.402 1.00 46.10 134 PHE A O 1
ATOM 892 N N . SER A 1 138 ? 35.393 32.206 13.721 1.00 45.45 135 SER A N 1
ATOM 893 C CA . SER A 1 138 ? 34.768 33.370 13.092 1.00 45.00 135 SER A CA 1
ATOM 894 C C . SER A 1 138 ? 33.416 33.618 13.753 1.00 44.75 135 SER A C 1
ATOM 895 O O . SER A 1 138 ? 32.575 32.714 13.832 1.00 45.47 135 SER A O 1
ATOM 898 N N . LYS A 1 139 ? 33.227 34.845 14.230 1.00 43.34 136 LYS A N 1
ATOM 899 C CA . LYS A 1 139 ? 32.003 35.253 14.899 1.00 43.71 136 LYS A CA 1
ATOM 900 C C . LYS A 1 139 ? 30.919 35.560 13.879 1.00 43.09 136 LYS A C 1
ATOM 901 O O . LYS A 1 139 ? 31.022 36.532 13.124 1.00 40.62 136 LYS A O 1
ATOM 907 N N . LYS A 1 140 ? 29.874 34.739 13.866 1.00 42.85 137 LYS A N 1
ATOM 908 C CA . LYS A 1 140 ? 28.781 34.932 12.921 1.00 42.79 137 LYS A CA 1
ATOM 909 C C . LYS A 1 140 ? 27.423 34.543 13.474 1.00 42.38 137 LYS A C 1
ATOM 910 O O . LYS A 1 140 ? 27.325 33.764 14.426 1.00 41.91 137 LYS A O 1
ATOM 916 N N . GLY A 1 141 ? 26.372 35.112 12.889 1.00 39.98 138 GLY A N 1
ATOM 917 C CA . GLY A 1 141 ? 25.029 34.791 13.325 1.00 37.02 138 GLY A CA 1
ATOM 918 C C . GLY A 1 141 ? 24.640 33.466 12.705 1.00 34.54 138 GLY A C 1
ATOM 919 O O . GLY A 1 141 ? 24.995 33.201 11.563 1.00 37.27 138 GLY A O 1
ATOM 920 N N . VAL A 1 142 ? 23.925 32.637 13.454 1.00 32.84 139 VAL A N 1
ATOM 921 C CA . VAL A 1 142 ? 23.469 31.328 13.000 1.00 30.66 139 VAL A CA 1
ATOM 922 C C . VAL A 1 142 ? 21.960 31.217 13.251 1.00 32.72 139 VAL A C 1
ATOM 923 O O . VAL A 1 142 ? 21.495 31.388 14.389 1.00 34.09 139 VAL A O 1
ATOM 927 N N . ILE A 1 143 ? 21.198 30.953 12.191 1.00 31.39 140 ILE A N 1
ATOM 928 C CA . ILE A 1 143 ? 19.753 30.795 12.287 1.00 30.48 140 ILE A CA 1
ATOM 929 C C . ILE A 1 143 ? 19.506 29.321 11.952 1.00 32.63 140 ILE A C 1
ATOM 930 O O . ILE A 1 143 ? 19.787 28.861 10.837 1.00 33.63 140 ILE A O 1
ATOM 935 N N . SER A 1 144 ? 18.987 28.587 12.926 1.00 32.27 141 SER A N 1
ATOM 936 C CA . SER A 1 144 ? 18.794 27.154 12.776 1.00 34.56 141 SER A CA 1
ATOM 937 C C . SER A 1 144 ? 17.378 26.668 12.570 1.00 33.90 141 SER A C 1
ATOM 938 O O . SER A 1 144 ? 16.443 27.136 13.213 1.00 36.26 141 SER A O 1
ATOM 941 N N . PHE A 1 145 ? 17.238 25.697 11.683 1.00 33.82 142 PHE A N 1
ATOM 942 C CA . PHE A 1 145 ? 15.952 25.075 11.420 1.00 36.43 142 PHE A CA 1
ATOM 943 C C . PHE A 1 145 ? 16.159 23.593 11.700 1.00 38.43 142 PHE A C 1
ATOM 944 O O . PHE A 1 145 ? 17.063 22.969 11.138 1.00 36.94 142 PHE A O 1
ATOM 952 N N . GLU A 1 146 ? 15.333 23.040 12.581 1.00 41.09 143 GLU A N 1
ATOM 953 C CA . GLU A 1 146 ? 15.425 21.623 12.913 1.00 42.69 143 GLU A CA 1
ATOM 954 C C . GLU A 1 146 ? 14.760 20.799 11.824 1.00 41.37 143 GLU A C 1
ATOM 955 O O . GLU A 1 146 ? 14.864 19.579 11.820 1.00 40.33 143 GLU A O 1
ATOM 961 N N . LYS A 1 147 ? 14.083 21.474 10.897 1.00 39.83 144 LYS A N 1
ATOM 962 C CA . LYS A 1 147 ? 13.363 20.789 9.827 1.00 40.92 144 LYS A CA 1
ATOM 963 C C . LYS A 1 147 ? 12.875 21.801 8.794 1.00 40.44 144 LYS A C 1
ATOM 964 O O . LYS A 1 147 ? 12.896 23.000 9.044 1.00 41.59 144 LYS A O 1
ATOM 970 N N . GLY A 1 148 ? 12.429 21.311 7.644 1.00 40.66 145 GLY A N 1
ATOM 971 C CA . GLY A 1 148 ? 11.917 22.193 6.611 1.00 40.40 145 GLY A CA 1
ATOM 972 C C . GLY A 1 148 ? 12.330 21.831 5.198 1.00 40.48 145 GLY A C 1
ATOM 973 O O . GLY A 1 148 ? 13.008 20.818 4.970 1.00 38.83 145 GLY A O 1
ATOM 974 N N . ASP A 1 149 ? 11.908 22.671 4.252 1.00 40.11 146 ASP A N 1
ATOM 975 C CA . ASP A 1 149 ? 12.227 22.503 2.829 1.00 40.75 146 ASP A CA 1
ATOM 976 C C . ASP A 1 149 ? 13.581 23.177 2.630 1.00 38.86 146 ASP A C 1
ATOM 977 O O . ASP A 1 149 ? 13.706 24.389 2.828 1.00 38.47 146 ASP A O 1
ATOM 982 N N . GLU A 1 150 ? 14.587 22.402 2.239 1.00 38.00 147 GLU A N 1
ATOM 983 C CA . GLU A 1 150 ? 15.940 22.934 2.065 1.00 38.26 147 GLU A CA 1
ATOM 984 C C . GLU A 1 150 ? 16.131 24.010 1.002 1.00 35.62 147 GLU A C 1
ATOM 985 O O . GLU A 1 150 ? 16.646 25.091 1.289 1.00 32.70 147 GLU A O 1
ATOM 991 N N . ASP A 1 151 ? 15.744 23.700 -0.227 1.00 36.22 148 ASP A N 1
ATOM 992 C CA . ASP A 1 151 ? 15.892 24.651 -1.321 1.00 37.55 148 ASP A CA 1
ATOM 993 C C . ASP A 1 151 ? 15.039 25.910 -1.144 1.00 34.56 148 ASP A C 1
ATOM 994 O O . ASP A 1 151 ? 15.400 26.976 -1.634 1.00 33.84 148 ASP A O 1
ATOM 999 N N . THR A 1 152 ? 13.928 25.815 -0.427 1.00 32.73 149 THR A N 1
ATOM 1000 C CA . THR A 1 152 ? 13.110 27.006 -0.277 1.00 32.54 149 THR A CA 1
ATOM 1001 C C . THR A 1 152 ? 13.710 27.914 0.791 1.00 31.48 149 THR A C 1
ATOM 1002 O O . THR A 1 152 ? 13.759 29.135 0.623 1.00 30.39 1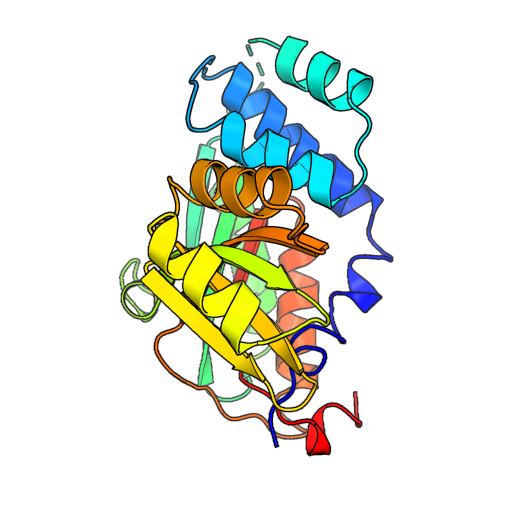49 THR A O 1
ATOM 1006 N N . ILE A 1 153 ? 14.191 27.302 1.868 1.00 31.09 150 ILE A N 1
ATOM 1007 C CA . ILE A 1 153 ? 14.811 28.025 2.975 1.00 29.62 150 ILE A CA 1
ATOM 1008 C C . ILE A 1 153 ? 16.140 28.621 2.528 1.00 29.66 150 ILE A C 1
ATOM 1009 O O . ILE A 1 153 ? 16.435 29.771 2.845 1.00 29.09 150 ILE A O 1
ATOM 1014 N N . MET A 1 154 ? 16.928 27.841 1.789 1.00 27.76 151 MET A N 1
ATOM 1015 C CA . MET A 1 154 ? 18.212 28.317 1.294 1.00 30.42 151 MET A CA 1
ATOM 1016 C C . MET A 1 154 ? 18.110 29.588 0.449 1.00 32.60 151 MET A C 1
ATOM 1017 O O . MET A 1 154 ? 18.861 30.554 0.663 1.00 35.15 151 MET A O 1
ATOM 1022 N N . GLU A 1 155 ? 17.196 29.575 -0.521 1.00 32.11 152 GLU A N 1
ATOM 1023 C CA . GLU A 1 155 ? 17.003 30.717 -1.403 1.00 31.44 152 GLU A CA 1
ATOM 1024 C C . GLU A 1 155 ? 16.509 31.939 -0.635 1.00 31.46 152 GLU A C 1
ATOM 1025 O O . GLU A 1 155 ? 17.016 33.044 -0.825 1.00 31.89 152 GLU A O 1
ATOM 1031 N N . ALA A 1 156 ? 15.518 31.746 0.235 1.00 28.16 153 ALA A N 1
ATOM 1032 C CA . ALA A 1 156 ? 15.002 32.859 1.008 1.00 26.40 153 ALA A CA 1
ATOM 1033 C C . ALA A 1 156 ? 16.123 33.436 1.877 1.00 26.99 153 ALA A C 1
ATOM 1034 O O . ALA A 1 156 ? 16.207 34.644 2.060 1.00 27.63 153 ALA A O 1
ATOM 1036 N N . ALA A 1 157 ? 16.991 32.560 2.382 1.00 25.92 154 ALA A N 1
ATOM 1037 C CA . ALA A 1 157 ? 18.110 32.967 3.220 1.00 28.35 154 ALA A CA 1
ATOM 1038 C C . ALA A 1 157 ? 19.162 33.757 2.438 1.00 29.84 154 ALA A C 1
ATOM 1039 O O . ALA A 1 157 ? 19.527 34.862 2.841 1.00 31.69 154 ALA A O 1
ATOM 1041 N N . LEU A 1 158 ? 19.654 33.188 1.332 1.00 28.72 155 LEU A N 1
ATOM 1042 C CA . LEU A 1 158 ? 20.665 33.873 0.510 1.00 29.13 155 LEU A CA 1
ATOM 1043 C C . LEU A 1 158 ? 20.043 35.178 0.012 1.00 27.05 155 LEU A C 1
ATOM 1044 O O . LEU A 1 158 ? 20.681 36.215 0.006 1.00 25.45 155 LEU A O 1
ATOM 1049 N N . GLU A 1 159 ? 18.784 35.111 -0.382 1.00 28.52 156 GLU A N 1
ATOM 1050 C CA . GLU A 1 159 ? 18.059 36.291 -0.837 1.00 31.79 156 GLU A CA 1
ATOM 1051 C C . GLU A 1 159 ? 18.135 37.387 0.224 1.00 34.70 156 GLU A C 1
ATOM 1052 O O . GLU A 1 159 ? 18.434 38.537 -0.083 1.00 33.98 156 GLU A O 1
ATOM 1058 N N . ALA A 1 160 ? 17.877 37.016 1.477 1.00 35.00 157 ALA A N 1
ATOM 1059 C CA . ALA A 1 160 ? 17.891 37.993 2.558 1.00 37.56 157 ALA A CA 1
ATOM 1060 C C . ALA A 1 160 ? 19.285 38.539 2.852 1.00 38.11 157 ALA A C 1
ATOM 1061 O O . ALA A 1 160 ? 19.415 39.537 3.549 1.00 36.18 157 ALA A O 1
ATOM 1063 N N . GLY A 1 161 ? 20.321 37.881 2.324 1.00 39.32 158 GLY A N 1
ATOM 1064 C CA . GLY A 1 161 ? 21.681 38.342 2.545 1.00 38.03 158 GLY A CA 1
ATOM 1065 C C . GLY A 1 161 ? 22.615 37.337 3.194 1.00 37.89 158 GLY A C 1
ATOM 1066 O O . GLY A 1 161 ? 23.819 37.591 3.310 1.00 37.94 158 GLY A O 1
ATOM 1067 N N . ALA A 1 162 ? 22.071 36.198 3.608 1.00 36.94 159 ALA A N 1
ATOM 1068 C CA . ALA A 1 162 ? 22.853 35.138 4.250 1.00 36.83 159 ALA A CA 1
ATOM 1069 C C . ALA A 1 162 ? 24.198 34.908 3.573 1.00 37.79 159 ALA A C 1
ATOM 1070 O O . ALA A 1 162 ? 24.329 35.114 2.359 1.00 38.46 159 ALA A O 1
ATOM 1072 N N . GLU A 1 163 ? 25.184 34.465 4.356 1.00 35.59 160 GLU A N 1
ATOM 1073 C CA . GLU A 1 163 ? 26.523 34.186 3.849 1.00 36.77 160 GLU A CA 1
ATOM 1074 C C . GLU A 1 163 ? 26.731 32.746 3.413 1.00 38.87 160 GLU A C 1
ATOM 1075 O O . GLU A 1 163 ? 27.635 32.457 2.613 1.00 39.01 160 GLU A O 1
ATOM 1081 N N . ASP A 1 164 ? 25.909 31.843 3.940 1.00 39.33 161 ASP A N 1
ATOM 1082 C CA . ASP A 1 164 ? 26.018 30.434 3.601 1.00 39.27 161 ASP A CA 1
ATOM 1083 C C . ASP A 1 164 ? 24.880 29.670 4.282 1.00 39.58 161 ASP A C 1
ATOM 1084 O O . ASP A 1 164 ? 24.233 30.190 5.203 1.00 40.60 161 ASP A O 1
ATOM 1089 N N . VAL A 1 165 ? 24.648 28.443 3.824 1.00 35.78 162 VAL A N 1
ATOM 1090 C CA . VAL A 1 165 ? 23.609 27.584 4.371 1.00 36.17 162 VAL A CA 1
ATOM 1091 C C . VAL A 1 165 ? 24.128 26.150 4.495 1.00 38.32 162 VAL A C 1
ATOM 1092 O O . VAL A 1 165 ? 24.684 25.594 3.547 1.00 40.95 162 VAL A O 1
ATOM 1096 N N . VAL A 1 166 ? 23.944 25.545 5.660 1.00 39.53 163 VAL A N 1
ATOM 1097 C CA . VAL A 1 166 ? 24.401 24.171 5.861 1.00 40.73 163 VAL A CA 1
ATOM 1098 C C . VAL A 1 166 ? 23.263 23.200 6.164 1.00 40.72 163 VAL A C 1
ATOM 1099 O O . VAL A 1 166 ? 22.474 23.421 7.081 1.00 40.37 163 VAL A O 1
ATOM 1103 N N . THR A 1 167 ? 23.196 22.118 5.397 1.00 43.32 164 THR A N 1
ATOM 1104 C CA . THR A 1 167 ? 22.167 21.099 5.599 1.00 45.05 164 THR A CA 1
ATOM 1105 C C . THR A 1 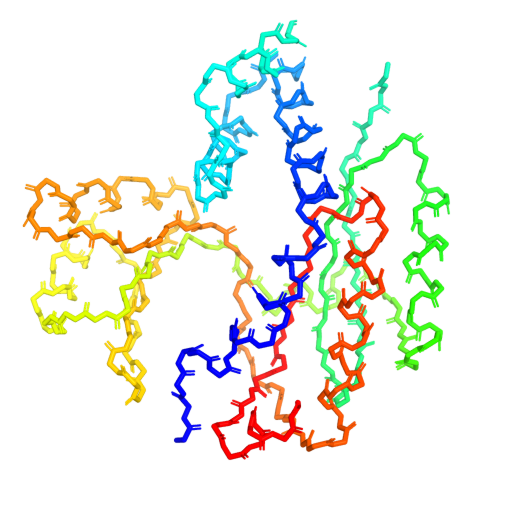167 ? 22.818 19.821 6.098 1.00 45.45 164 THR A C 1
ATOM 1106 O O . THR A 1 167 ? 23.644 19.216 5.409 1.00 45.93 164 THR A O 1
ATOM 1110 N N . TYR A 1 168 ? 22.432 19.414 7.300 1.00 46.03 165 TYR A N 1
ATOM 1111 C CA . TYR A 1 168 ? 22.980 18.225 7.928 1.00 45.79 165 TYR A CA 1
ATOM 1112 C C . TYR A 1 168 ? 22.214 16.957 7.562 1.00 46.74 165 TYR A C 1
ATOM 1113 O O . TYR A 1 168 ? 21.133 17.025 6.974 1.00 47.08 165 TYR A O 1
ATOM 1122 N N . ASP A 1 169 ? 22.787 15.809 7.934 1.00 47.66 166 ASP A N 1
ATOM 1123 C CA . ASP A 1 169 ? 22.208 14.492 7.671 1.00 46.99 166 ASP A CA 1
ATOM 1124 C C . ASP A 1 169 ? 20.835 14.274 8.301 1.00 46.67 166 ASP A C 1
ATOM 1125 O O . ASP A 1 169 ? 20.082 13.392 7.882 1.00 48.45 166 ASP A O 1
ATOM 1130 N N . ASP A 1 170 ? 20.517 15.054 9.324 1.00 45.29 167 ASP A N 1
ATOM 1131 C CA . ASP A 1 170 ? 19.229 14.921 9.987 1.00 44.62 167 ASP A CA 1
ATOM 1132 C C . ASP A 1 170 ? 18.240 15.974 9.487 1.00 44.02 167 ASP A C 1
ATOM 1133 O O . ASP A 1 170 ? 17.255 16.284 10.157 1.00 44.96 167 ASP A O 1
ATOM 1138 N N . GLY A 1 171 ? 18.507 16.519 8.304 1.00 43.13 168 GLY A N 1
ATOM 1139 C CA . GLY A 1 171 ? 17.625 17.525 7.738 1.00 40.87 168 GLY A CA 1
ATOM 1140 C C . GLY A 1 171 ? 17.621 18.870 8.445 1.00 39.56 168 GLY A C 1
ATOM 1141 O O . GLY A 1 171 ? 16.867 19.765 8.054 1.00 40.64 168 GLY A O 1
ATOM 1142 N N . ALA A 1 172 ? 18.438 19.028 9.485 1.00 37.44 169 ALA A N 1
ATOM 1143 C CA . ALA A 1 172 ? 18.496 20.301 10.200 1.00 35.92 169 ALA A CA 1
ATOM 1144 C C . ALA A 1 172 ? 19.202 21.288 9.292 1.00 34.06 169 ALA A C 1
ATOM 1145 O O . ALA A 1 172 ? 20.085 20.903 8.538 1.00 32.57 169 ALA A O 1
ATOM 1147 N N . ILE A 1 173 ? 18.823 22.560 9.368 1.00 33.70 170 ILE A N 1
ATOM 1148 C CA . ILE A 1 173 ? 19.430 23.570 8.506 1.00 33.17 170 ILE A CA 1
ATOM 1149 C C . ILE A 1 173 ? 20.015 24.750 9.273 1.00 33.41 170 ILE A C 1
ATOM 1150 O O . ILE A 1 173 ? 19.331 25.353 10.102 1.00 33.72 170 ILE A O 1
ATOM 1155 N N . ASP A 1 174 ? 21.269 25.096 8.987 1.00 32.38 171 ASP A N 1
ATOM 1156 C CA . ASP A 1 174 ? 21.884 26.246 9.641 1.00 32.53 171 ASP A CA 1
ATOM 1157 C C . ASP A 1 174 ? 22.236 27.36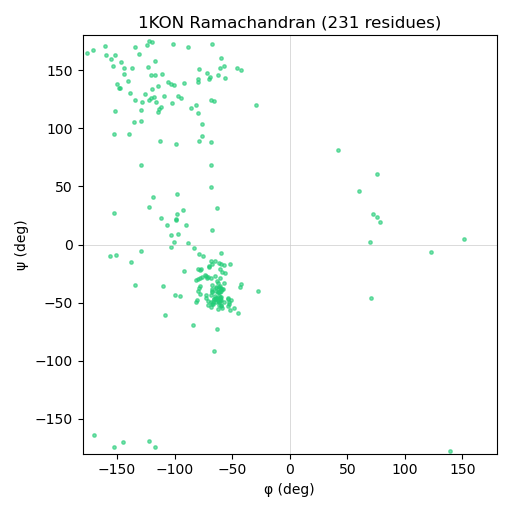9 8.648 1.00 32.97 171 ASP A C 1
ATOM 1158 O O . ASP A 1 174 ? 22.980 27.157 7.676 1.00 30.18 171 ASP A O 1
ATOM 1163 N N . VAL A 1 175 ? 21.689 28.557 8.907 1.00 32.12 172 VAL A N 1
ATOM 1164 C CA . VAL A 1 175 ? 21.927 29.722 8.073 1.00 28.99 172 VAL A CA 1
ATOM 1165 C C . VAL A 1 175 ? 22.935 30.615 8.763 1.00 31.90 172 VAL A C 1
ATOM 1166 O O . VAL A 1 175 ? 22.725 31.070 9.898 1.00 32.33 172 VAL A O 1
ATOM 1170 N N . TYR A 1 176 ? 24.040 30.867 8.080 1.00 32.96 173 TYR A N 1
ATOM 1171 C CA . TYR A 1 176 ? 25.075 31.725 8.635 1.00 33.37 173 TYR A CA 1
ATOM 1172 C C . TYR A 1 176 ? 24.979 33.115 8.029 1.00 34.10 173 TYR A C 1
ATOM 1173 O O . TYR A 1 176 ? 24.770 33.270 6.823 1.00 34.61 173 TYR A O 1
ATOM 1182 N N . THR A 1 177 ? 25.116 34.131 8.870 1.00 34.80 174 THR A N 1
ATOM 1183 C CA . THR A 1 177 ? 25.041 35.503 8.402 1.00 34.83 174 THR A CA 1
ATOM 1184 C C . THR A 1 177 ? 26.187 36.256 9.041 1.00 36.54 174 THR A C 1
ATOM 1185 O O . THR A 1 177 ? 26.846 35.737 9.933 1.00 38.34 174 THR A O 1
ATOM 1189 N N . ALA A 1 178 ? 26.430 37.481 8.600 1.00 38.56 175 ALA A N 1
ATOM 1190 C CA . ALA A 1 178 ? 27.469 38.278 9.234 1.00 41.11 175 ALA A CA 1
ATOM 1191 C C . ALA A 1 178 ? 26.905 38.501 10.642 1.00 43.64 175 ALA A C 1
ATOM 1192 O O . ALA A 1 178 ? 25.787 39.006 10.795 1.00 42.14 175 ALA A O 1
ATOM 1194 N N . TRP A 1 179 ? 27.667 38.101 11.658 1.00 46.22 176 TRP A N 1
ATOM 1195 C CA . TRP A 1 179 ? 27.229 38.205 13.050 1.00 49.04 176 TRP A CA 1
ATOM 1196 C C . TRP A 1 179 ? 26.235 39.332 13.340 1.00 49.63 176 TRP A C 1
ATOM 1197 O O . TRP A 1 179 ? 25.268 39.134 14.084 1.00 46.86 176 TRP A O 1
ATOM 1208 N N . GLU A 1 180 ? 26.449 40.496 12.733 1.00 50.00 177 GLU A N 1
ATOM 1209 C CA . GLU A 1 180 ? 25.581 41.651 12.968 1.00 51.82 177 GLU A CA 1
ATOM 1210 C C . GLU A 1 180 ? 24.377 41.816 12.049 1.00 50.65 177 GLU A C 1
ATOM 1211 O O . GLU A 1 180 ? 23.791 42.895 11.986 1.00 50.92 177 GLU A O 1
ATOM 1217 N N . GLU A 1 181 ? 23.995 40.756 11.348 1.00 49.53 178 GLU A N 1
ATOM 1218 C CA . GLU A 1 181 ? 22.844 40.814 10.446 1.00 46.19 178 GLU A CA 1
ATOM 1219 C C . GLU A 1 181 ? 21.892 39.659 10.727 1.00 43.29 178 GLU A C 1
ATOM 1220 O O . GLU A 1 181 ? 20.826 39.556 10.136 1.00 43.81 178 GLU A O 1
ATOM 1226 N N . MET A 1 182 ? 22.309 38.779 11.617 1.00 39.70 179 MET A N 1
ATOM 1227 C CA . MET A 1 182 ? 21.512 37.639 12.010 1.00 38.68 179 MET A CA 1
ATOM 1228 C C . MET A 1 182 ? 20.059 38.099 12.198 1.00 38.66 179 MET A C 1
ATOM 1229 O O . MET A 1 182 ? 19.122 37.382 11.853 1.00 39.88 179 MET A O 1
ATOM 1234 N N . GLY A 1 183 ? 19.886 39.308 12.720 1.00 37.37 180 GLY A N 1
ATOM 1235 C CA . GLY A 1 183 ? 18.559 39.853 12.954 1.00 38.82 180 GLY A CA 1
ATOM 1236 C C . GLY A 1 183 ? 17.726 40.150 11.714 1.00 38.59 180 GLY A C 1
ATOM 1237 O O . GLY A 1 183 ? 16.561 39.758 11.635 1.00 39.33 180 GLY A O 1
ATOM 1238 N N . LYS A 1 184 ? 18.319 40.849 10.752 1.00 37.76 181 LYS A N 1
ATOM 1239 C CA . LYS A 1 184 ? 17.642 41.191 9.507 1.00 35.63 181 LYS A CA 1
ATOM 1240 C C . LYS A 1 184 ? 17.227 39.902 8.792 1.00 34.70 181 LYS A C 1
ATOM 1241 O O . LYS A 1 184 ? 16.089 39.751 8.344 1.00 35.59 181 LYS A O 1
ATOM 1247 N N . VAL A 1 185 ? 18.169 38.975 8.693 1.00 34.85 182 VAL A N 1
ATOM 1248 C CA . VAL A 1 185 ? 17.945 37.691 8.026 1.00 34.46 182 VAL A CA 1
ATOM 1249 C C . VAL A 1 185 ? 16.849 36.896 8.714 1.00 34.85 182 VAL A C 1
ATOM 1250 O O . VAL A 1 185 ? 15.926 36.387 8.054 1.00 34.86 182 VAL A O 1
ATOM 1254 N N . ARG A 1 186 ? 16.966 36.774 10.035 1.00 33.42 183 ARG A N 1
ATOM 1255 C CA . ARG A 1 186 ? 15.987 36.044 10.833 1.00 32.79 183 ARG A CA 1
ATOM 1256 C C . ARG A 1 186 ? 14.616 36.603 10.527 1.00 31.09 183 ARG A C 1
ATOM 1257 O O . ARG A 1 186 ? 13.684 35.875 10.185 1.00 29.56 183 ARG A O 1
ATOM 1265 N N . ASP A 1 187 ? 14.496 37.914 10.649 1.00 31.40 184 ASP A N 1
ATOM 1266 C CA . ASP A 1 187 ? 13.223 38.543 10.375 1.00 31.43 184 ASP A CA 1
ATOM 1267 C C . ASP A 1 187 ? 12.735 38.296 8.943 1.00 27.87 184 ASP A C 1
ATOM 1268 O O . ASP A 1 187 ? 11.556 38.048 8.731 1.00 28.47 184 ASP A O 1
ATOM 1273 N N . ALA A 1 188 ? 13.635 38.335 7.965 1.00 26.71 185 ALA A N 1
ATOM 1274 C CA . ALA A 1 188 ? 13.223 38.120 6.576 1.00 24.95 185 ALA A CA 1
ATOM 1275 C C . ALA A 1 188 ? 12.613 36.737 6.406 1.00 24.54 185 ALA A C 1
ATOM 1276 O O . ALA A 1 188 ? 11.566 36.580 5.775 1.00 26.86 185 ALA A O 1
ATOM 1278 N N . LEU A 1 189 ? 13.265 35.727 6.957 1.00 25.17 186 LEU A N 1
ATOM 1279 C CA . LEU A 1 189 ? 12.733 34.395 6.853 1.00 25.86 186 LEU A CA 1
ATOM 1280 C C . LEU A 1 189 ? 11.328 34.303 7.491 1.00 26.80 186 LEU A C 1
ATOM 1281 O O . LEU A 1 189 ? 10.447 33.633 6.955 1.00 21.49 186 LEU A O 1
ATOM 1286 N N . GLU A 1 190 ? 11.119 34.996 8.616 1.00 28.75 187 GLU A N 1
ATOM 1287 C CA . GLU A 1 190 ? 9.823 34.982 9.299 1.00 31.42 187 GLU A CA 1
ATOM 1288 C C . GLU A 1 190 ? 8.715 35.663 8.487 1.00 32.07 187 GLU A C 1
ATOM 1289 O O . GLU A 1 190 ? 7.622 35.103 8.295 1.00 32.09 187 GLU A O 1
ATOM 1295 N N . ALA A 1 191 ? 8.990 36.885 8.039 1.00 31.17 188 ALA A N 1
ATOM 1296 C CA . ALA A 1 191 ? 8.020 37.653 7.263 1.00 32.16 188 ALA A CA 1
ATOM 1297 C C . ALA A 1 191 ? 7.717 36.886 5.988 1.00 32.04 188 ALA A C 1
ATOM 1298 O O . ALA A 1 191 ? 6.737 37.154 5.292 1.00 31.21 188 ALA A O 1
ATOM 1300 N N . ALA A 1 192 ? 8.586 35.934 5.687 1.00 31.28 189 ALA A N 1
ATOM 1301 C CA . ALA A 1 192 ? 8.446 35.115 4.500 1.00 31.10 189 ALA A CA 1
ATOM 1302 C C . ALA A 1 192 ? 7.767 33.784 4.804 1.00 30.92 189 ALA A C 1
ATOM 1303 O O . ALA A 1 192 ? 7.724 32.907 3.947 1.00 31.22 189 ALA A O 1
ATOM 1305 N N . GLY A 1 193 ? 7.236 33.633 6.016 1.00 32.36 190 GLY A N 1
ATOM 1306 C CA . GLY A 1 193 ? 6.595 32.384 6.385 1.00 31.81 190 GLY A CA 1
ATOM 1307 C C . GLY A 1 193 ? 7.624 31.269 6.585 1.00 34.22 190 GLY A C 1
ATOM 1308 O O . GLY A 1 193 ? 7.316 30.083 6.421 1.00 30.44 190 GLY A O 1
ATOM 1309 N N . LEU A 1 194 ? 8.854 31.648 6.942 1.00 33.47 191 LEU A N 1
ATOM 1310 C CA . LEU A 1 194 ? 9.932 30.675 7.155 1.00 33.97 191 LEU A CA 1
ATOM 1311 C C . LEU A 1 194 ? 10.613 30.892 8.501 1.00 33.23 191 LEU A C 1
ATOM 1312 O O . LEU A 1 194 ? 11.772 31.294 8.578 1.00 31.47 191 LEU A O 1
ATOM 1317 N N . LYS A 1 195 ? 9.859 30.615 9.557 1.00 34.46 192 LYS A N 1
ATOM 1318 C CA . LYS A 1 195 ? 10.299 30.791 10.933 1.00 35.27 192 LYS A CA 1
ATOM 1319 C C . LYS A 1 195 ? 11.402 29.830 11.379 1.00 35.34 192 LYS A C 1
ATOM 1320 O O . LYS A 1 195 ? 11.261 28.607 11.303 1.00 32.38 192 LYS A O 1
ATOM 1326 N N . ALA A 1 196 ? 12.497 30.404 11.862 1.00 36.33 193 ALA A N 1
ATOM 1327 C CA . ALA A 1 196 ? 13.623 29.627 12.353 1.00 38.43 193 ALA A CA 1
ATOM 1328 C C . ALA A 1 196 ? 13.295 29.129 13.756 1.00 39.35 193 ALA A C 1
ATOM 1329 O O . ALA A 1 196 ? 12.550 29.769 14.501 1.00 41.14 193 ALA A O 1
ATOM 1331 N N . ASP A 1 197 ? 13.855 27.987 14.120 1.00 38.36 194 ASP A N 1
ATOM 1332 C CA . ASP A 1 197 ? 13.601 27.439 15.438 1.00 41.17 194 ASP A CA 1
ATOM 1333 C C . ASP A 1 197 ? 14.478 28.158 16.462 1.00 42.17 194 ASP A C 1
ATOM 1334 O O . ASP A 1 197 ? 14.098 28.322 17.616 1.00 42.82 194 ASP A O 1
ATOM 1339 N N . SER A 1 198 ? 15.644 28.619 16.019 1.00 42.70 195 SER A N 1
ATOM 1340 C CA . SER A 1 198 ? 16.565 29.345 16.880 1.00 43.52 195 SER A CA 1
ATOM 1341 C C . SER A 1 198 ? 17.408 30.248 15.997 1.00 43.99 195 SER A C 1
ATOM 1342 O O . SER A 1 198 ? 17.597 29.961 14.811 1.00 45.14 195 SER A O 1
ATOM 1345 N N . ALA A 1 199 ? 17.895 31.343 16.568 1.00 44.09 196 ALA A N 1
ATOM 1346 C CA . ALA A 1 199 ? 18.722 32.293 15.838 1.00 46.57 196 ALA A CA 1
ATOM 1347 C C . ALA A 1 199 ? 19.647 32.998 16.824 1.00 48.68 196 ALA A C 1
ATOM 1348 O O . ALA A 1 199 ? 19.263 33.997 17.440 1.00 47.88 196 ALA A O 1
ATOM 1350 N N . GLU A 1 200 ? 20.865 32.476 16.959 1.00 50.08 197 GLU A N 1
ATOM 1351 C CA . GLU A 1 200 ? 21.852 33.033 17.881 1.00 50.79 197 GLU A CA 1
ATOM 1352 C C . GLU A 1 200 ? 23.094 33.557 17.162 1.00 50.85 197 GLU A C 1
ATOM 1353 O O . GLU A 1 200 ? 23.166 33.570 15.932 1.00 51.24 197 GLU A O 1
ATOM 1359 N N . VAL A 1 201 ? 24.070 33.970 17.965 1.00 50.06 198 VAL A N 1
ATOM 1360 C CA . VAL A 1 201 ? 25.348 34.498 17.491 1.00 49.20 198 VAL A CA 1
ATOM 1361 C C . VAL A 1 201 ? 26.484 33.770 18.210 1.00 49.04 198 VAL A C 1
ATOM 1362 O O . VAL A 1 201 ? 26.725 34.009 19.391 1.00 51.28 198 VAL A O 1
ATOM 1366 N N . SER A 1 202 ? 27.181 32.886 17.508 1.00 47.05 199 SER A N 1
ATOM 1367 C CA . SER A 1 202 ? 28.277 32.154 18.119 1.00 44.87 199 SER A CA 1
ATOM 1368 C C . SER A 1 202 ? 29.609 32.348 17.411 1.00 45.26 199 SER A C 1
ATOM 1369 O O . SER A 1 202 ? 29.760 33.249 16.581 1.00 43.76 199 SER A O 1
ATOM 1372 N N . MET A 1 203 ? 30.584 31.525 17.786 1.00 46.25 200 MET A N 1
ATOM 1373 C CA . MET A 1 203 ? 31.918 31.569 17.193 1.00 46.43 200 MET A CA 1
ATOM 1374 C C . MET A 1 203 ? 32.059 30.244 16.454 1.00 48.22 200 MET A C 1
ATOM 1375 O O . MET A 1 203 ? 32.086 29.177 17.071 1.00 47.17 200 MET A O 1
ATOM 1380 N N . ILE A 1 204 ? 32.141 30.315 15.129 1.00 50.07 201 ILE A N 1
ATOM 1381 C CA . ILE A 1 204 ? 32.228 29.114 14.310 1.00 51.33 201 ILE A CA 1
ATOM 1382 C C . ILE A 1 204 ? 33.641 28.731 13.902 1.00 52.77 201 ILE A C 1
ATOM 1383 O O . ILE A 1 204 ? 34.396 29.547 13.361 1.00 53.12 201 ILE A O 1
ATOM 1388 N N . PRO A 1 205 ? 34.020 27.473 14.166 1.00 54.76 202 PRO A N 1
ATOM 1389 C CA . PRO A 1 205 ? 35.350 26.967 13.827 1.00 56.98 202 PRO A CA 1
ATOM 1390 C C . PRO A 1 205 ? 35.449 26.601 12.347 1.00 59.11 202 PRO A C 1
ATOM 1391 O O . PRO A 1 205 ? 34.518 26.031 11.768 1.00 59.26 202 PRO A O 1
ATOM 1395 N N . SER A 1 206 ? 36.587 26.933 11.745 1.00 61.79 203 SER A N 1
ATOM 1396 C CA . SER A 1 206 ? 36.840 26.648 10.335 1.00 63.12 203 SER A CA 1
ATOM 1397 C C . SER A 1 206 ? 37.660 25.373 10.208 1.00 64.10 203 SER A C 1
ATOM 1398 O O . SER A 1 206 ? 38.379 25.187 9.229 1.00 65.37 203 SER A O 1
ATOM 1401 N N . THR A 1 207 ? 37.548 24.498 11.204 1.00 64.95 204 THR A N 1
ATOM 1402 C CA . THR A 1 207 ? 38.296 23.246 11.223 1.00 65.09 204 THR A CA 1
ATOM 1403 C C . THR A 1 207 ? 37.573 22.203 12.070 1.00 65.71 204 THR A C 1
ATOM 1404 O O . THR A 1 207 ? 36.747 22.543 12.911 1.00 66.24 204 THR A O 1
ATOM 1408 N N . LYS A 1 208 ? 37.892 20.932 11.851 1.00 66.15 205 LYS A N 1
ATOM 1409 C CA . LYS A 1 208 ? 37.244 19.857 12.589 1.00 65.84 205 LYS A CA 1
ATOM 1410 C C . LYS A 1 208 ? 38.179 19.095 13.502 1.00 65.43 205 LYS A C 1
ATOM 1411 O O . LYS A 1 208 ? 39.300 18.753 13.125 1.00 65.45 205 LYS A O 1
ATOM 1417 N N . ALA A 1 209 ? 37.691 18.821 14.707 1.00 64.38 206 ALA A N 1
ATOM 1418 C CA . ALA A 1 209 ? 38.445 18.074 15.699 1.00 63.94 206 ALA A CA 1
ATOM 1419 C C . ALA A 1 209 ? 37.770 16.728 15.932 1.00 62.90 206 ALA A C 1
ATOM 1420 O O . ALA A 1 209 ? 36.900 16.612 16.798 1.00 63.75 206 ALA A O 1
ATOM 1422 N N . ASP A 1 210 ? 38.150 15.720 15.151 1.00 61.08 207 ASP A N 1
ATOM 1423 C CA . ASP A 1 210 ? 37.577 14.384 15.317 1.00 59.54 207 ASP A CA 1
ATOM 1424 C C . ASP A 1 210 ? 37.573 14.042 16.805 1.00 56.68 207 ASP A C 1
ATOM 1425 O O . ASP A 1 210 ? 38.412 14.535 17.553 1.00 56.31 207 ASP A O 1
ATOM 1430 N N . MET A 1 211 ? 36.631 13.204 17.224 1.00 54.03 208 MET A N 1
ATOM 1431 C CA . MET A 1 211 ? 36.519 12.787 18.623 1.00 53.02 208 MET A CA 1
ATOM 1432 C C . MET A 1 211 ? 36.081 11.319 18.728 1.00 53.07 208 MET A C 1
ATOM 1433 O O . MET A 1 211 ? 35.305 10.822 17.904 1.00 52.58 208 MET A O 1
ATOM 1438 N N . ASP A 1 212 ? 36.566 10.630 19.754 1.00 52.35 209 ASP A N 1
ATOM 1439 C CA . ASP A 1 212 ? 36.201 9.236 19.972 1.00 51.98 209 ASP A CA 1
ATOM 1440 C C . ASP A 1 212 ? 35.527 9.120 21.337 1.00 51.66 209 ASP A C 1
ATOM 1441 O O . ASP A 1 212 ? 35.468 10.100 22.086 1.00 50.37 209 ASP A O 1
ATOM 1446 N N . ALA A 1 213 ? 35.021 7.932 21.662 1.00 51.52 210 ALA A N 1
ATOM 1447 C CA . ALA A 1 213 ? 34.340 7.713 22.943 1.00 52.17 210 ALA A CA 1
ATOM 1448 C C . ALA A 1 213 ? 35.253 7.995 24.121 1.00 52.87 210 ALA A C 1
ATOM 1449 O O . ALA A 1 213 ? 34.814 8.001 25.273 1.00 52.70 210 ALA A O 1
ATOM 1451 N N . GLU A 1 214 ? 36.525 8.236 23.827 1.00 54.11 211 GLU A N 1
ATOM 1452 C CA . GLU A 1 214 ? 37.500 8.512 24.874 1.00 55.53 211 GLU A CA 1
ATOM 1453 C C . GLU A 1 214 ? 37.823 9.983 25.068 1.00 53.94 211 GLU A C 1
ATOM 1454 O O . GLU A 1 214 ? 37.912 10.449 26.195 1.00 54.21 211 GLU A O 1
ATOM 1460 N N . THR A 1 215 ? 38.008 10.709 23.972 1.00 53.41 212 THR A N 1
ATOM 1461 C CA . THR A 1 215 ? 38.347 12.118 24.057 1.00 52.77 212 THR A CA 1
ATOM 1462 C C . THR A 1 215 ? 37.133 13.029 23.864 1.00 53.21 212 THR A C 1
ATOM 1463 O O . THR A 1 215 ? 37.275 14.202 23.512 1.00 53.19 212 THR A O 1
ATOM 1467 N N . ALA A 1 216 ? 35.940 12.487 24.091 1.00 53.30 213 ALA A N 1
ATOM 1468 C CA . ALA A 1 216 ? 34.720 13.276 23.956 1.00 53.21 213 ALA A CA 1
ATOM 1469 C C . ALA A 1 216 ? 34.122 13.544 25.332 1.00 53.27 213 ALA A C 1
ATOM 1470 O O . ALA A 1 216 ? 34.002 14.698 25.742 1.00 53.83 213 ALA A O 1
ATOM 1472 N N . PRO A 1 217 ? 33.754 12.482 26.075 1.00 52.79 214 PRO A N 1
ATOM 1473 C CA . PRO A 1 217 ? 33.177 12.712 27.406 1.00 52.26 214 PRO A CA 1
ATOM 1474 C C . PRO A 1 217 ? 34.169 13.484 28.269 1.00 51.75 214 PRO A C 1
ATOM 1475 O O . PRO A 1 217 ? 33.786 14.162 29.223 1.00 51.84 214 PRO A O 1
ATOM 1479 N N . LYS A 1 218 ? 35.443 13.368 27.905 1.00 52.25 215 LYS A N 1
ATOM 1480 C CA . LYS A 1 218 ? 36.546 14.039 28.591 1.00 53.42 215 LYS A CA 1
ATOM 1481 C C . LYS A 1 218 ? 36.440 15.531 28.271 1.00 51.96 215 LYS A C 1
ATOM 1482 O O . LYS A 1 218 ? 36.483 16.375 29.161 1.00 50.51 215 LYS A O 1
ATOM 1488 N N . LEU A 1 219 ? 36.284 15.841 26.988 1.00 50.89 216 LEU A N 1
ATOM 1489 C CA . LEU A 1 219 ? 36.127 17.218 26.554 1.00 50.52 216 LEU A CA 1
ATOM 1490 C C . LEU A 1 219 ? 34.834 17.754 27.190 1.00 49.71 216 LEU A C 1
ATOM 1491 O O . LEU A 1 219 ? 34.811 18.836 27.779 1.00 49.82 216 LEU A O 1
ATOM 1496 N N . MET A 1 220 ? 33.762 16.978 27.070 1.00 48.08 217 MET A N 1
ATOM 1497 C CA . MET A 1 220 ? 32.479 17.377 27.619 1.00 47.74 217 MET A CA 1
ATOM 1498 C C . MET A 1 220 ? 32.565 17.675 29.113 1.00 48.15 217 MET A C 1
ATOM 1499 O O . MET A 1 220 ? 31.757 18.427 29.638 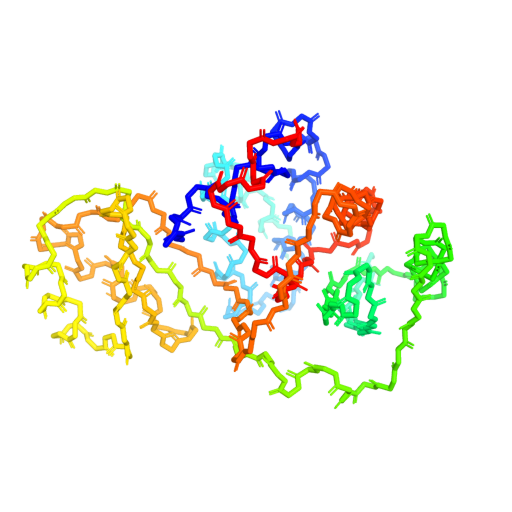1.00 49.05 217 MET A O 1
ATOM 1504 N N . ARG A 1 221 ? 33.539 17.088 29.801 1.00 49.75 218 ARG A N 1
ATOM 1505 C CA . ARG A 1 221 ? 33.698 17.355 31.230 1.00 49.74 218 ARG A CA 1
ATOM 1506 C C . ARG A 1 221 ? 34.366 18.703 31.413 1.00 47.03 218 ARG A C 1
ATOM 1507 O O . ARG A 1 221 ? 34.170 19.382 32.422 1.00 44.65 218 ARG A O 1
ATOM 1515 N N . LEU A 1 222 ? 35.173 19.080 30.430 1.00 44.41 219 LEU A N 1
ATOM 1516 C CA . LEU A 1 222 ? 35.865 20.342 30.499 1.00 42.70 219 LEU A CA 1
ATOM 1517 C C . LEU A 1 222 ? 34.869 21.469 30.261 1.00 42.11 219 LEU A C 1
ATOM 1518 O O . LEU A 1 222 ? 34.852 22.462 30.985 1.00 41.43 219 LEU A O 1
ATOM 1523 N N . ILE A 1 223 ? 34.038 21.314 29.240 1.00 42.16 220 ILE A N 1
ATOM 1524 C CA . ILE A 1 223 ? 33.043 22.328 28.954 1.00 41.57 220 ILE A CA 1
ATOM 1525 C C . ILE A 1 223 ? 32.165 22.484 30.192 1.00 41.70 220 ILE A C 1
ATOM 1526 O O . ILE A 1 223 ? 31.773 23.590 30.546 1.00 41.84 220 ILE A O 1
ATOM 1531 N N . ASP A 1 224 ? 31.872 21.366 30.851 1.00 40.74 221 ASP A N 1
ATOM 1532 C CA . ASP A 1 224 ? 31.049 21.388 32.044 1.00 40.73 221 ASP A CA 1
ATOM 1533 C C . ASP A 1 224 ? 31.681 22.141 33.207 1.00 40.25 221 ASP A C 1
ATOM 1534 O O . ASP A 1 224 ? 31.004 22.905 33.886 1.00 38.83 221 ASP A O 1
ATOM 1539 N N . MET A 1 225 ? 32.969 21.920 33.452 1.00 39.98 222 MET A N 1
ATOM 1540 C CA . MET A 1 225 ? 33.633 22.618 34.535 1.00 37.88 222 MET A CA 1
ATOM 1541 C C . MET A 1 225 ? 33.713 24.098 34.187 1.00 39.04 222 MET A C 1
ATOM 1542 O O . MET A 1 225 ? 33.326 24.946 34.976 1.00 37.61 222 MET A O 1
ATOM 1547 N N . LEU A 1 226 ? 34.213 24.400 32.996 1.00 39.92 223 LEU A N 1
ATOM 1548 C CA . LEU A 1 226 ? 34.326 25.782 32.550 1.00 40.68 223 LEU A CA 1
ATOM 1549 C C . LEU A 1 226 ? 32.987 26.538 32.671 1.00 40.47 223 LEU A C 1
ATOM 1550 O O . LEU A 1 226 ? 32.937 27.638 33.221 1.00 39.93 223 LEU A O 1
ATOM 1555 N N . GLU A 1 227 ? 31.913 25.937 32.160 1.00 40.38 224 GLU A N 1
ATOM 1556 C CA . GLU A 1 227 ? 30.581 26.545 32.209 1.00 38.36 224 GLU A CA 1
ATOM 1557 C C . GLU A 1 227 ? 30.036 26.624 33.627 1.00 37.72 224 GLU A C 1
ATOM 1558 O O . GLU A 1 227 ? 29.076 27.359 33.901 1.00 32.69 224 GLU A O 1
ATOM 1564 N N . ASP A 1 228 ? 30.647 25.848 34.520 1.00 37.69 225 ASP A N 1
ATOM 1565 C CA . ASP A 1 228 ? 30.254 25.818 35.913 1.00 38.84 225 ASP A CA 1
ATOM 1566 C C . ASP A 1 228 ? 30.717 27.085 36.600 1.00 37.78 225 ASP A C 1
ATOM 1567 O O . ASP A 1 228 ? 30.125 27.493 37.595 1.00 36.74 225 ASP A O 1
ATOM 1572 N N . CYS A 1 229 ? 31.781 27.697 36.077 1.00 38.43 226 CYS A N 1
ATOM 1573 C CA . CYS A 1 229 ? 32.308 28.934 36.658 1.00 40.62 226 CYS A CA 1
ATOM 1574 C C . CYS A 1 229 ? 31.293 30.024 36.356 1.00 40.26 226 CYS A C 1
ATOM 1575 O O . CYS A 1 229 ? 30.688 30.027 35.288 1.00 39.69 226 CYS A O 1
ATOM 1578 N N . ASP A 1 230 ? 31.095 30.937 37.300 1.00 40.61 227 ASP A N 1
ATOM 1579 C CA . ASP A 1 230 ? 30.116 32.007 37.122 1.00 41.54 227 ASP A CA 1
ATOM 1580 C C . ASP A 1 230 ? 30.639 33.095 36.200 1.00 40.91 227 ASP A C 1
ATOM 1581 O O . ASP A 1 230 ? 29.859 33.867 35.622 1.00 42.94 227 ASP A O 1
ATOM 1586 N N . ASP A 1 231 ? 31.958 33.154 36.062 1.00 38.68 228 ASP A N 1
ATOM 1587 C CA . ASP A 1 231 ? 32.587 34.150 35.208 1.00 37.99 228 ASP A CA 1
ATOM 1588 C C . ASP A 1 231 ? 32.543 33.761 33.741 1.00 36.70 228 ASP A C 1
ATOM 1589 O O . ASP A 1 231 ? 32.657 34.605 32.865 1.00 36.21 228 ASP A O 1
ATOM 1594 N N . VAL A 1 232 ? 32.371 32.478 33.476 1.00 35.49 229 VAL A N 1
ATOM 1595 C CA . VAL A 1 232 ? 32.354 31.996 32.102 1.00 35.54 229 VAL A CA 1
ATOM 1596 C C . VAL A 1 232 ? 31.044 32.311 31.370 1.00 36.18 229 VAL A C 1
ATOM 1597 O O . VAL A 1 232 ? 30.026 31.671 31.615 1.00 36.24 229 VAL A O 1
ATOM 1601 N N . GLN A 1 233 ? 31.072 33.309 30.487 1.00 35.47 230 GLN A N 1
ATOM 1602 C CA . GLN A 1 233 ? 29.884 33.679 29.715 1.00 35.78 230 GLN A CA 1
ATOM 1603 C C . GLN A 1 233 ? 29.687 32.738 28.517 1.00 35.41 230 GLN A C 1
ATOM 1604 O O . GLN A 1 233 ? 28.586 32.222 28.297 1.00 33.64 230 GLN A O 1
ATOM 1610 N N . GLU A 1 234 ? 30.755 32.490 27.761 1.00 35.11 231 GLU A N 1
ATOM 1611 C CA . GLU A 1 234 ? 30.644 31.616 26.595 1.00 36.96 231 GLU A CA 1
ATOM 1612 C C . GLU A 1 234 ? 31.828 30.659 26.371 1.00 36.59 231 GLU A C 1
ATOM 1613 O O . GLU A 1 234 ? 32.974 31.037 26.568 1.00 36.68 231 GLU A O 1
ATOM 1619 N N . VAL A 1 235 ? 31.524 29.429 25.955 1.00 37.23 232 VAL A N 1
ATOM 1620 C CA . VAL A 1 235 ? 32.526 28.405 25.658 1.00 38.10 232 VAL A CA 1
ATOM 1621 C C . VAL A 1 235 ? 32.291 27.776 24.262 1.00 40.24 232 VAL A C 1
ATOM 1622 O O . VAL A 1 235 ? 31.266 27.113 24.035 1.00 39.19 232 VAL A O 1
ATOM 1626 N N . TYR A 1 236 ? 33.246 27.978 23.349 1.00 40.66 233 TYR A N 1
ATOM 1627 C CA . TYR A 1 236 ? 33.181 27.441 21.978 1.00 42.44 233 TYR A CA 1
ATOM 1628 C C . TYR A 1 236 ? 34.313 26.438 21.661 1.00 43.34 233 TYR A C 1
ATOM 1629 O O . TYR A 1 236 ? 35.441 26.592 22.143 1.00 45.20 233 TYR A O 1
ATOM 1638 N N . HIS A 1 237 ? 34.020 25.429 20.840 1.00 43.10 234 HIS A N 1
ATOM 1639 C CA . HIS A 1 237 ? 35.027 24.439 20.474 1.00 43.99 234 HIS A CA 1
ATOM 1640 C C . HIS A 1 237 ? 34.794 23.804 19.097 1.00 46.56 234 HIS A C 1
ATOM 1641 O O . HIS A 1 237 ? 33.689 23.859 18.549 1.00 46.21 234 HIS A O 1
ATOM 1648 N N . ASN A 1 238 ? 35.839 23.174 18.557 1.00 48.24 235 ASN A N 1
ATOM 1649 C CA . ASN A 1 238 ? 35.763 22.530 17.248 1.00 50.27 235 ASN A CA 1
ATOM 1650 C C . ASN A 1 238 ? 35.732 21.001 17.333 1.00 51.59 235 ASN A C 1
ATOM 1651 O O . ASN A 1 238 ? 35.974 20.313 16.338 1.00 51.20 235 ASN A O 1
ATOM 1656 N N . GLY A 1 239 ? 35.433 20.476 18.518 1.00 53.07 236 GLY A N 1
ATOM 1657 C CA . GLY A 1 239 ? 35.384 19.036 18.704 1.00 55.07 236 GLY A CA 1
ATOM 1658 C C . GLY A 1 239 ? 34.233 18.370 17.971 1.00 56.82 236 GLY A C 1
ATOM 1659 O O . GLY A 1 239 ? 33.297 17.867 18.595 1.00 57.82 236 GLY A O 1
ATOM 1660 N N . GLU A 1 240 ? 34.289 18.350 16.645 1.00 57.88 237 GLU A N 1
ATOM 1661 C CA . GLU A 1 240 ? 33.213 17.734 15.894 1.00 58.80 237 GLU A CA 1
ATOM 1662 C C . GLU A 1 240 ? 33.059 16.302 16.359 1.00 59.41 237 GLU A C 1
ATOM 1663 O O . GLU A 1 240 ? 34.041 15.637 16.680 1.00 59.89 237 GLU A O 1
ATOM 1669 N N . ILE A 1 241 ? 31.815 15.845 16.415 1.00 59.82 238 ILE A N 1
ATOM 1670 C CA . ILE A 1 241 ? 31.495 14.496 16.848 1.00 60.84 238 ILE A CA 1
ATOM 1671 C C . ILE A 1 241 ? 30.696 13.792 15.749 1.00 62.34 238 ILE A C 1
ATOM 1672 O O . ILE A 1 241 ? 30.308 14.421 14.755 1.00 62.02 238 ILE A O 1
ATOM 1677 N N . SER A 1 242 ? 30.468 12.490 15.923 1.00 62.72 239 SER A N 1
ATOM 1678 C CA . SER A 1 242 ? 29.713 11.702 14.957 1.00 63.94 239 SER A CA 1
ATOM 1679 C C . SER A 1 242 ? 28.524 11.029 15.639 1.00 65.14 239 SER A C 1
ATOM 1680 O O . SER A 1 242 ? 28.555 10.761 16.842 1.00 65.00 239 SER A O 1
ATOM 1683 N N . ASP A 1 243 ? 27.477 10.761 14.863 1.00 66.45 240 ASP A N 1
ATOM 1684 C CA . ASP A 1 243 ? 26.276 10.110 15.378 1.00 67.42 240 ASP A CA 1
ATOM 1685 C C . ASP A 1 243 ? 26.655 8.775 16.000 1.00 69.16 240 ASP A C 1
ATOM 1686 O O . ASP A 1 243 ? 26.048 8.342 16.979 1.00 69.74 240 ASP A O 1
ATOM 1691 N N . GLU A 1 244 ? 27.672 8.136 15.423 1.00 71.29 241 GLU A N 1
ATOM 1692 C CA . GLU A 1 244 ? 28.177 6.842 15.889 1.00 71.86 241 GLU A CA 1
ATOM 1693 C C . GLU A 1 244 ? 28.636 6.913 17.343 1.00 72.15 241 GLU A C 1
ATOM 1694 O O . GLU A 1 244 ? 28.188 6.134 18.188 1.00 72.52 241 GLU A O 1
ATOM 1700 N N . VAL A 1 245 ? 29.539 7.851 17.621 1.00 71.66 242 VAL A N 1
ATOM 1701 C CA . VAL A 1 245 ? 30.078 8.040 18.965 1.00 71.48 242 VAL A CA 1
ATOM 1702 C C . VAL A 1 245 ? 29.133 8.811 19.882 1.00 71.72 242 VAL A C 1
ATOM 1703 O O . VAL A 1 245 ? 29.041 8.510 21.073 1.00 71.95 242 VAL A O 1
ATOM 1707 N N . ALA A 1 246 ? 28.436 9.804 19.331 1.00 71.26 243 ALA A N 1
ATOM 1708 C CA . ALA A 1 246 ? 27.498 10.609 20.110 1.00 70.91 243 ALA A CA 1
ATOM 1709 C C . ALA A 1 246 ? 26.518 9.719 20.878 1.00 70.87 243 ALA A C 1
ATOM 1710 O O . ALA A 1 246 ? 25.858 10.168 21.820 1.00 70.90 243 ALA A O 1
ATOM 1712 N N . ALA A 1 247 ? 26.432 8.456 20.467 1.00 70.85 244 ALA A N 1
ATOM 1713 C CA . ALA A 1 247 ? 25.549 7.490 21.109 1.00 69.87 244 ALA A CA 1
ATOM 1714 C C . ALA A 1 247 ? 26.322 6.633 22.107 1.00 69.72 244 ALA A C 1
ATOM 1715 O O . ALA A 1 247 ? 26.145 5.419 22.165 1.00 71.08 244 ALA A O 1
ATOM 1717 N N . THR A 1 248 ? 27.186 7.268 22.887 1.00 69.02 245 THR A N 1
ATOM 1718 C CA . THR A 1 248 ? 27.978 6.559 23.889 1.00 67.48 245 THR A CA 1
ATOM 1719 C C . THR A 1 248 ? 27.911 7.363 25.176 1.00 66.59 245 THR A C 1
ATOM 1720 O O . THR A 1 248 ? 27.890 6.807 26.276 1.00 66.45 245 THR A O 1
ATOM 1724 N N . LEU A 1 249 ? 27.874 8.682 25.012 1.00 64.63 246 LEU A N 1
ATOM 1725 C CA . LEU A 1 249 ? 27.818 9.628 26.117 1.00 63.06 246 LEU A CA 1
ATOM 1726 C C . LEU A 1 249 ? 26.610 9.405 27.027 1.00 62.41 246 LEU A C 1
ATOM 1727 O O . LEU A 1 249 ? 25.977 8.335 26.930 1.00 61.71 246 LEU A O 1
#

Foldseek 3Di:
DADDCLVVVPPVVVCVVVVVLLQVLLLVQQLVCLLVVPDVSNVQSVQSCVLSPNDPVRSVVSSVNVQDKDKDKWWKAFQLRKTKIFIFIGPDPVVLVVLLQVLCVVLVMDIDDPPPCLVQWDKWKKFKAQADDVVVLQCLQVVQPFPDKDAGPSRMIITTHHRVCLPSSQVSCVVVVRHTPGMHIDIDGPDAREDALPRPVSVSSSVVSLSVDSGTSDMDIRHRYHPVRSVND

Sequence (233 aa):
GHSKWANTRHRKAAQDAKRGKIFTKIIRELVTAAKLDANPRLRAAVDKALSNNMTRDTLNRAIARGANMETIIYEGYGPGGTAIMIECLSDNRNRTVAEVRHAFSKCGGNLGTDGSVAYLFSKKGVISFEKGDEDTIMEAALEAGAEDVVTYDDGAIDVYTAWEEMGKVRDALEAAGLKADSAEVSMIPSTKADMDAETAPKLMRLIDMLEDCDDVQEVYHNGEISDEVAATL

InterPro domains:
  IPR002876 Transcriptional regulator TACO1-like [MF_00693] (3-238)
  IPR002876 Transcriptional regulator TACO1-like [PTHR12532] (1-235)
  IPR002876 Transcriptional regulator TACO1-like [TIGR01033] (1-236)
  IPR017856 Integrase-like, N-terminal [G3DSA:1.10.10.200] (1-81)
  IPR026564 Transcriptional regulator TACO1-like, domain 3 [G3DSA:3.30.70.980] (85-235)
  IPR026564 Transcriptional regulator TACO1-like, domain 3 [G3DSA:3.30.70.980] (130-204)
  IPR029072 YebC-like [SSF75625] (3-244)
  IPR048300 TACO1/YebC-like, second and third domains [PF01709] (82-235)
  IPR049083 TACO1/YebC-like, N-terminal domain [PF20772] (5-75)